Protein AF-A0A1Y5HWV9-F1 (afdb_monomer)

InterPro domains:
  IPR000788 Ribonucleotide reductase large subunit, C-terminal [PF02867] (1-210)
  IPR050862 Ribonucleoside diphosphate reductase class-2 [PTHR43371] (1-231)

Sequence (275 aa):
LAKEKGPAPMMEEEFELKSEHFRQRPELAVDGYKLGDKVKGKVLHAKYSRYMQQLAEEDPELVNSLIATGSRFTHHSSIAPTGTISLSVANNASNGIEPSFAHHYARNIIKPGRKTKEKVDVYSYELLAYRAKLGLEEGEQTGNALELPDYFITSDAVTPEQHVDIQAAAQKWIDSSISKTANVPSDYPFEQFKNIYQYAYDKSLKGCTTFRFNPEVFQGVLVQEKDLANTLYKFTLSDDQVVELKGNELVEYDGETHSAANLYDALKEGYYGKL

Radius of gyration: 26.12 Å; Cα contacts (8 Å, |Δi|>4): 376; chains: 1; bounding box: 58×53×67 Å

Structure (mmCIF, N/CA/C/O backbone):
data_AF-A0A1Y5HWV9-F1
#
_entry.id   AF-A0A1Y5HWV9-F1
#
loop_
_atom_site.group_PDB
_atom_site.id
_atom_site.type_symbol
_atom_site.label_atom_id
_atom_site.label_alt_id
_atom_site.label_comp_id
_atom_site.label_asym_id
_atom_site.label_entity_id
_atom_site.label_seq_id
_atom_site.pdbx_PDB_ins_code
_atom_site.Cartn_x
_atom_site.Cartn_y
_atom_site.Cartn_z
_atom_site.occupancy
_atom_site.B_iso_or_equiv
_atom_site.auth_seq_id
_atom_site.auth_comp_id
_atom_site.auth_asym_id
_atom_site.auth_atom_id
_atom_site.pdbx_PDB_model_num
ATOM 1 N N . LEU A 1 1 ? 5.885 -3.376 23.397 1.00 93.00 1 LEU A N 1
ATOM 2 C CA . LEU A 1 1 ? 5.837 -1.894 23.234 1.00 93.00 1 LEU A CA 1
ATOM 3 C C . LEU A 1 1 ? 4.862 -1.172 24.163 1.00 93.00 1 LEU A C 1
ATOM 5 O O . LEU A 1 1 ? 5.349 -0.555 25.095 1.00 93.00 1 LEU A O 1
ATOM 9 N N . ALA A 1 2 ? 3.535 -1.195 23.955 1.00 96.56 2 ALA A N 1
ATOM 10 C CA . ALA A 1 2 ? 2.614 -0.413 24.804 1.00 96.56 2 ALA A CA 1
ATOM 11 C C . ALA A 1 2 ? 2.668 -0.823 26.289 1.00 96.56 2 ALA A C 1
ATOM 13 O O . ALA A 1 2 ? 2.685 0.034 27.163 1.00 96.56 2 ALA A O 1
ATOM 14 N N . LYS A 1 3 ? 2.811 -2.125 26.572 1.00 96.00 3 LYS A N 1
ATOM 15 C CA . LYS A 1 3 ? 3.019 -2.652 27.935 1.00 96.00 3 LYS A CA 1
ATOM 16 C C . LYS A 1 3 ? 4.309 -2.143 28.600 1.00 96.00 3 LYS A C 1
ATOM 18 O O . LYS A 1 3 ? 4.344 -1.993 29.811 1.00 96.00 3 LYS A O 1
ATOM 23 N N . GLU A 1 4 ? 5.358 -1.876 27.822 1.00 96.94 4 GLU A N 1
ATOM 24 C CA . GLU A 1 4 ? 6.665 -1.433 28.336 1.00 96.94 4 GLU A CA 1
ATOM 25 C C . GLU A 1 4 ? 6.784 0.093 28.417 1.00 96.94 4 GLU A C 1
ATOM 27 O O . GLU A 1 4 ? 7.393 0.622 29.339 1.00 96.94 4 GLU A O 1
ATOM 32 N N . LYS A 1 5 ? 6.253 0.805 27.415 1.00 96.62 5 LYS A N 1
ATOM 33 C CA . LYS A 1 5 ? 6.478 2.245 27.195 1.00 96.62 5 LYS A CA 1
ATOM 34 C C . LYS A 1 5 ? 5.211 3.094 27.352 1.00 96.62 5 LYS A C 1
ATOM 36 O O . LYS A 1 5 ? 5.258 4.299 27.114 1.00 96.62 5 LYS A O 1
ATOM 41 N N . GLY A 1 6 ? 4.090 2.472 27.710 1.00 97.00 6 GLY A N 1
ATOM 42 C CA . GLY A 1 6 ? 2.756 3.071 27.685 1.00 97.00 6 GLY A CA 1
ATOM 43 C C . GLY A 1 6 ? 2.148 3.117 26.273 1.00 97.00 6 GLY A C 1
ATOM 44 O O . GLY A 1 6 ? 2.878 3.050 25.277 1.00 97.00 6 GLY A O 1
ATOM 45 N N . PRO A 1 7 ? 0.815 3.215 26.146 1.00 97.69 7 PRO A N 1
ATOM 46 C CA . PRO A 1 7 ? 0.155 3.403 24.857 1.00 9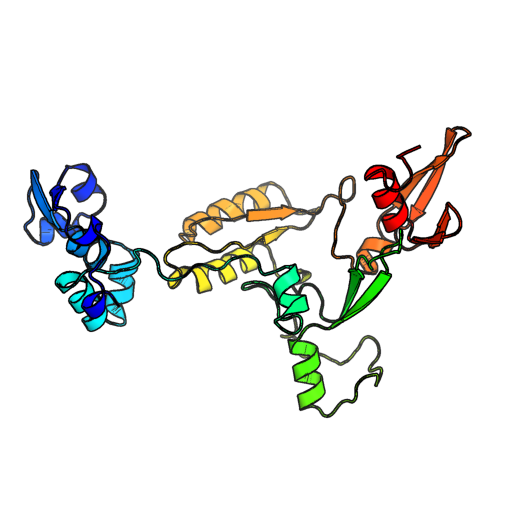7.69 7 PRO A CA 1
ATOM 47 C C . PRO A 1 7 ? 0.350 4.837 24.320 1.00 97.69 7 PRO A C 1
ATOM 49 O O . PRO A 1 7 ? 1.037 5.670 24.919 1.00 97.69 7 PRO A O 1
ATOM 52 N N . ALA A 1 8 ? -0.202 5.138 23.145 1.00 96.88 8 ALA A N 1
ATOM 53 C CA . ALA A 1 8 ? -0.353 6.519 22.693 1.00 96.88 8 ALA A CA 1
ATOM 54 C C . ALA A 1 8 ? -1.303 7.267 23.652 1.00 96.88 8 ALA A C 1
ATOM 56 O O . ALA A 1 8 ? -2.288 6.661 24.072 1.00 96.88 8 ALA A O 1
ATOM 57 N N . PRO A 1 9 ? -1.072 8.554 23.985 1.00 96.44 9 PRO A N 1
ATOM 58 C CA . PRO A 1 9 ? -1.913 9.288 24.942 1.00 96.44 9 PRO A CA 1
ATOM 59 C C . PRO A 1 9 ? -3.415 9.208 24.632 1.00 96.44 9 PRO A C 1
ATOM 61 O O . PRO A 1 9 ? -4.213 8.894 25.512 1.00 96.44 9 PRO A O 1
ATOM 64 N N . MET A 1 10 ? -3.768 9.330 23.349 1.00 96.12 10 MET A N 1
ATOM 65 C CA . MET A 1 10 ? -5.145 9.255 22.854 1.00 96.12 10 MET A CA 1
ATOM 66 C C . MET A 1 10 ? -5.858 7.931 23.180 1.00 96.12 10 MET A C 1
ATOM 68 O O . MET A 1 10 ? -7.082 7.874 23.196 1.00 96.12 10 MET A O 1
ATOM 72 N N . MET A 1 11 ? -5.122 6.852 23.461 1.00 97.69 11 MET A N 1
ATOM 73 C CA . MET A 1 11 ? -5.711 5.563 23.840 1.00 97.69 11 MET A CA 1
ATOM 74 C C . MET A 1 11 ? -6.327 5.577 25.241 1.00 97.69 11 MET A C 1
ATOM 76 O O . MET A 1 11 ? -7.230 4.785 25.513 1.00 97.69 11 MET A O 1
ATOM 80 N N . GLU A 1 12 ? -5.860 6.464 26.118 1.00 97.75 12 GLU A N 1
ATOM 81 C CA . GLU A 1 12 ? -6.383 6.622 27.479 1.00 97.75 12 GLU A CA 1
ATOM 82 C C . GLU A 1 12 ? -7.330 7.820 27.624 1.00 97.75 12 GLU A C 1
ATOM 84 O O . GLU A 1 12 ? -8.021 7.918 28.637 1.00 97.75 12 GLU A O 1
ATOM 89 N N . GLU A 1 13 ? -7.407 8.691 26.614 1.00 97.88 13 GLU A N 1
ATOM 90 C CA . GLU A 1 13 ? -8.397 9.767 26.551 1.00 97.88 13 GLU A CA 1
ATOM 91 C C . GLU A 1 13 ? -9.822 9.208 26.458 1.00 97.88 13 GLU A C 1
ATOM 93 O O . GLU A 1 13 ? -10.072 8.181 25.819 1.00 97.88 13 GLU A O 1
ATOM 98 N N . GLU A 1 14 ? -10.764 9.898 27.100 1.00 98.12 14 GLU A N 1
ATOM 99 C CA . GLU A 1 14 ? -12.187 9.577 27.046 1.00 98.12 14 GLU A CA 1
ATOM 100 C C . GLU A 1 14 ? -12.896 10.435 26.002 1.00 98.12 14 GLU A C 1
ATOM 102 O O . GLU A 1 14 ? -12.806 11.663 26.014 1.00 98.12 14 GLU A O 1
ATOM 107 N N . PHE A 1 15 ? -13.661 9.780 25.135 1.00 97.75 15 PHE A N 1
ATOM 108 C CA . PHE A 1 15 ? -14.440 10.416 24.084 1.00 97.75 15 PHE A CA 1
ATOM 109 C C . PHE A 1 15 ? -15.923 10.280 24.398 1.00 97.75 15 PHE A C 1
ATOM 111 O O . PHE A 1 15 ? -16.416 9.182 24.659 1.00 97.75 15 PHE A O 1
ATOM 118 N N . GLU A 1 16 ? -16.632 11.403 24.362 1.00 98.38 16 GLU A N 1
ATOM 119 C CA . GLU A 1 16 ? -18.082 11.428 24.520 1.00 98.38 16 GLU A CA 1
ATOM 120 C C . GLU A 1 16 ? -18.774 10.948 23.236 1.00 98.38 16 GLU A C 1
ATOM 122 O O . GLU A 1 16 ? -18.549 11.475 22.137 1.00 98.38 16 GLU A O 1
ATOM 127 N N . LEU A 1 17 ? -19.643 9.948 23.368 1.00 98.12 17 LEU A N 1
ATOM 128 C CA . LEU A 1 17 ? -20.363 9.361 22.250 1.00 98.12 17 LEU A CA 1
ATOM 129 C C . LEU A 1 17 ? -21.488 10.274 21.754 1.00 98.12 17 LEU A C 1
ATOM 131 O O . LEU A 1 17 ? -22.573 10.359 22.323 1.00 98.12 17 LEU A O 1
ATOM 135 N N . LYS A 1 18 ? -21.230 10.917 20.617 1.00 97.81 18 LYS A N 1
ATOM 136 C CA . LYS A 1 18 ? -22.200 11.653 19.794 1.00 97.81 18 LYS A CA 1
ATOM 137 C C . LYS A 1 18 ? -23.006 10.746 18.856 1.00 97.81 18 LYS A C 1
ATOM 139 O O . LYS A 1 18 ? -22.583 9.639 18.528 1.00 97.81 18 LYS A O 1
ATOM 144 N N . SER A 1 19 ? -24.119 11.270 18.340 1.00 97.44 19 SER A N 1
ATOM 145 C CA . SER A 1 19 ? -24.988 10.604 17.353 1.00 97.44 19 SER A CA 1
ATOM 146 C C . SER A 1 19 ? -24.247 10.129 16.096 1.00 97.44 19 SER A C 1
ATOM 148 O O . SER A 1 19 ? -24.567 9.071 15.555 1.00 97.44 19 SER A O 1
ATOM 150 N N . GLU A 1 20 ? -23.226 10.867 15.656 1.00 96.75 20 GLU A N 1
ATOM 151 C CA . GLU A 1 20 ? -22.383 10.483 14.522 1.00 96.75 20 GLU A CA 1
ATOM 152 C C . GLU A 1 20 ? -21.681 9.136 14.742 1.00 96.75 20 GLU A C 1
ATOM 154 O O . GLU A 1 20 ? -21.649 8.314 13.826 1.00 96.75 20 GLU A O 1
ATOM 159 N N . HIS A 1 21 ? -21.195 8.860 15.957 1.00 96.31 21 HIS A N 1
ATOM 160 C CA . HIS A 1 21 ? -20.529 7.591 16.252 1.00 96.31 21 HIS A CA 1
ATOM 161 C C . HIS A 1 21 ? -21.491 6.413 16.112 1.00 96.31 21 HIS A C 1
ATOM 163 O O . HIS A 1 21 ? -21.131 5.426 15.486 1.00 96.31 21 HIS A O 1
ATOM 169 N N . PHE A 1 22 ? -22.729 6.530 16.601 1.00 96.81 22 PHE A N 1
ATOM 170 C CA . PHE A 1 22 ? -23.744 5.479 16.453 1.00 96.81 22 PHE A CA 1
ATOM 171 C C . PHE A 1 22 ? -24.167 5.272 14.996 1.00 96.81 22 PHE A C 1
ATOM 173 O O . PHE A 1 22 ? -24.428 4.145 14.587 1.00 96.81 22 PHE A O 1
ATOM 180 N N . ARG A 1 23 ? -24.195 6.339 14.186 1.00 96.19 23 ARG A N 1
ATOM 181 C CA . ARG A 1 23 ? -24.449 6.220 12.743 1.00 96.19 23 ARG A CA 1
ATOM 182 C C . ARG A 1 23 ? -23.318 5.475 12.032 1.00 96.19 23 ARG A C 1
ATOM 184 O O . ARG A 1 23 ? -23.581 4.665 11.151 1.00 96.19 23 ARG A O 1
ATOM 191 N N . GLN A 1 24 ? -22.066 5.774 12.373 1.00 94.12 24 GLN A N 1
ATOM 192 C CA . GLN A 1 24 ? -20.906 5.144 11.741 1.00 94.12 24 GLN A CA 1
ATOM 193 C C . GLN A 1 24 ? -20.644 3.727 12.276 1.00 94.12 24 GLN A C 1
ATOM 195 O O . GLN A 1 24 ? -20.130 2.881 11.537 1.00 94.12 24 GLN A O 1
ATOM 200 N N . ARG A 1 25 ? -20.958 3.487 13.552 1.00 96.12 25 ARG A N 1
ATOM 201 C CA . ARG A 1 25 ? -20.712 2.261 14.322 1.00 96.12 25 ARG A CA 1
ATOM 202 C C . ARG A 1 25 ? -21.968 1.870 15.111 1.00 96.12 25 ARG A C 1
ATOM 204 O O . ARG A 1 25 ? -22.035 2.102 16.321 1.00 96.12 25 ARG A O 1
ATOM 211 N N . PRO A 1 26 ? -22.987 1.303 14.442 1.00 95.69 26 PRO A N 1
ATOM 212 C CA . PRO A 1 26 ? -24.224 0.882 15.101 1.00 95.69 26 PRO A CA 1
ATOM 213 C C . PRO A 1 26 ? -23.997 -0.200 16.169 1.00 95.69 26 PRO A C 1
ATOM 215 O O . PRO A 1 26 ? -24.814 -0.346 17.077 1.00 95.69 26 PRO A O 1
ATOM 218 N N . GLU A 1 27 ? -22.865 -0.909 16.115 1.00 96.31 27 GLU A N 1
ATOM 219 C CA . GLU A 1 27 ? -22.464 -1.924 17.092 1.00 96.31 27 GLU A CA 1
ATOM 220 C C . GLU A 1 27 ? -22.325 -1.343 18.512 1.00 96.31 27 GLU A C 1
ATOM 222 O O . GLU A 1 27 ? -22.548 -2.053 19.488 1.00 96.31 27 GLU A O 1
ATOM 227 N N . LEU A 1 28 ? -22.045 -0.038 18.644 1.00 97.38 28 LEU A N 1
ATOM 228 C CA . LEU A 1 28 ? -22.024 0.656 19.938 1.00 97.38 28 LEU A CA 1
ATOM 229 C C . LEU A 1 28 ? -23.363 0.522 20.683 1.00 97.38 28 LEU A C 1
ATOM 231 O O . LEU A 1 28 ? -23.378 0.245 21.879 1.00 97.38 28 LEU A O 1
ATOM 235 N N . ALA A 1 29 ? -24.491 0.698 19.985 1.00 96.81 29 ALA A N 1
ATOM 236 C CA . ALA A 1 29 ? -25.814 0.594 20.604 1.00 96.81 29 ALA A CA 1
ATOM 237 C C . ALA A 1 29 ? -26.148 -0.852 20.995 1.00 96.81 29 ALA A C 1
ATOM 239 O O . ALA A 1 29 ? -26.758 -1.081 22.038 1.00 96.81 29 ALA A O 1
ATOM 240 N N . VAL A 1 30 ? -25.722 -1.823 20.179 1.00 96.56 30 VAL A N 1
ATOM 241 C CA . VAL A 1 30 ? -25.885 -3.261 20.461 1.00 96.56 30 VAL A CA 1
ATOM 242 C C . VAL A 1 30 ? -25.130 -3.652 21.732 1.00 96.56 30 VAL A C 1
ATOM 244 O O . VAL A 1 30 ? -25.657 -4.391 22.558 1.00 96.56 30 VAL A O 1
ATOM 247 N N . ASP A 1 31 ? -23.941 -3.082 21.929 1.00 96.81 31 ASP A N 1
ATOM 248 C CA . ASP A 1 31 ? -23.128 -3.263 23.134 1.00 96.81 31 ASP A CA 1
ATOM 249 C C . ASP A 1 31 ? -23.638 -2.470 24.358 1.00 96.81 31 ASP A C 1
ATOM 251 O O . ASP A 1 31 ? -23.033 -2.527 25.429 1.00 96.81 31 ASP A O 1
ATOM 255 N N . GLY A 1 32 ? -24.758 -1.747 24.228 1.00 97.44 32 GLY A N 1
ATOM 256 C CA . GLY A 1 32 ? -25.445 -1.070 25.331 1.00 97.44 32 GLY A CA 1
ATOM 257 C C . GLY A 1 32 ? -25.012 0.374 25.597 1.00 97.44 32 GLY A C 1
ATOM 258 O O . GLY A 1 32 ? -25.493 0.968 26.566 1.00 97.44 32 GLY A O 1
ATOM 259 N N . TYR A 1 33 ? -24.152 0.956 24.755 1.00 98.00 33 TYR A N 1
ATOM 260 C CA . TYR A 1 33 ? -23.747 2.355 24.890 1.00 98.00 33 TYR A CA 1
ATOM 261 C C . TYR A 1 33 ? -24.880 3.326 24.544 1.00 98.00 33 TYR A C 1
ATOM 263 O O . TYR A 1 33 ? -25.711 3.078 23.666 1.00 98.00 33 TYR A O 1
ATOM 271 N N . LYS A 1 34 ? -24.878 4.478 25.215 1.00 97.81 34 LYS A N 1
ATOM 272 C CA . LYS A 1 34 ? -25.844 5.568 25.059 1.00 97.81 34 LYS A CA 1
ATOM 273 C C . LYS A 1 34 ? -25.162 6.861 24.628 1.00 97.81 34 LYS A C 1
ATOM 275 O O . LYS A 1 34 ? -23.958 7.056 24.780 1.00 97.81 34 LYS A O 1
ATOM 280 N N . LEU A 1 35 ? -25.959 7.764 24.065 1.00 97.56 35 LEU A N 1
ATOM 281 C CA . LEU A 1 35 ? -25.500 9.103 23.713 1.00 97.56 35 LEU A CA 1
ATOM 282 C C . LEU A 1 35 ? -25.050 9.842 24.981 1.00 97.56 35 LEU A C 1
ATOM 284 O O . LEU A 1 35 ? -25.782 9.869 25.969 1.00 97.56 35 LEU A O 1
ATOM 288 N N . GLY A 1 36 ? -23.854 10.425 24.937 1.00 97.62 36 GLY A N 1
ATOM 289 C CA . GLY A 1 36 ? -23.214 11.070 26.085 1.00 97.62 36 GLY A CA 1
ATOM 290 C C . GLY A 1 36 ? -22.329 10.148 26.933 1.00 97.62 36 GLY A C 1
ATOM 291 O O . GLY A 1 36 ? -21.596 10.649 27.786 1.00 97.62 36 GLY A O 1
ATOM 292 N N . ASP A 1 37 ? -22.336 8.829 26.699 1.00 98.31 37 ASP A N 1
ATOM 293 C CA . ASP A 1 37 ? -21.401 7.930 27.382 1.00 98.31 37 ASP A CA 1
ATOM 294 C C . ASP A 1 37 ? -19.957 8.280 27.013 1.00 98.31 37 ASP A C 1
ATOM 296 O O . ASP A 1 37 ? -19.655 8.663 25.880 1.00 98.31 37 ASP A O 1
ATOM 300 N N . LYS A 1 38 ? -19.049 8.119 27.975 1.00 98.38 38 LYS A N 1
ATOM 301 C CA . LYS A 1 38 ? -17.615 8.327 27.778 1.00 98.38 38 LYS A CA 1
ATOM 302 C C . LYS A 1 38 ? -16.913 6.996 27.580 1.00 98.38 38 LYS A C 1
ATOM 304 O O . LYS A 1 38 ? -17.024 6.098 28.412 1.00 98.38 38 LYS A O 1
ATOM 309 N N . VAL A 1 39 ? -16.173 6.878 26.482 1.00 98.06 39 VAL A N 1
ATOM 310 C CA . VAL A 1 39 ? -15.462 5.649 26.117 1.00 98.06 39 VAL A CA 1
ATOM 311 C C . VAL A 1 39 ? -14.000 5.959 25.846 1.00 98.06 39 VAL A C 1
ATOM 313 O O . VAL A 1 39 ? -13.675 6.929 25.164 1.00 98.06 39 VAL A O 1
ATOM 316 N N . LYS A 1 40 ? -13.102 5.122 26.372 1.00 98.38 40 LYS A N 1
ATOM 317 C CA . LYS A 1 40 ? -11.663 5.283 26.148 1.00 98.38 40 LYS A CA 1
ATOM 318 C C . LYS A 1 40 ? -11.283 5.063 24.686 1.00 98.38 40 LYS A C 1
ATOM 320 O O . LYS A 1 40 ? -11.781 4.132 24.047 1.00 98.38 40 LYS A O 1
ATOM 325 N N . GLY A 1 41 ? -10.318 5.840 24.198 1.00 97.88 41 GLY A N 1
ATOM 326 C CA . GLY A 1 41 ? -9.807 5.745 22.831 1.00 97.88 41 GLY A CA 1
ATOM 327 C C . GLY A 1 41 ? -9.344 4.340 22.441 1.00 97.88 41 GLY A C 1
ATOM 328 O O . GLY A 1 41 ? -9.628 3.904 21.331 1.00 97.88 41 GLY A O 1
ATOM 329 N N . LYS A 1 42 ? -8.735 3.574 23.357 1.00 98.00 42 LYS A N 1
ATOM 330 C CA . LYS A 1 42 ? -8.344 2.173 23.102 1.00 98.00 42 LYS A CA 1
ATOM 331 C C . LYS A 1 42 ? -9.512 1.24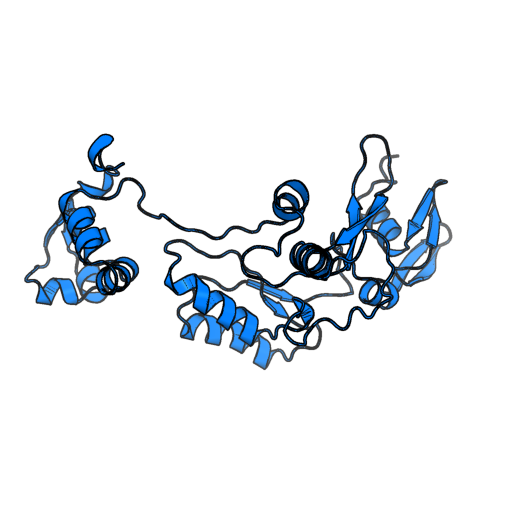5 22.793 1.00 98.00 42 LYS A C 1
ATOM 333 O O . LYS A 1 42 ? -9.372 0.357 21.961 1.00 98.00 42 LYS A O 1
ATOM 338 N N . VAL A 1 43 ? -10.666 1.462 23.424 1.00 98.06 43 VAL A N 1
ATOM 339 C CA . VAL A 1 43 ? -11.874 0.672 23.158 1.00 98.06 43 VAL A CA 1
ATOM 340 C C . VAL A 1 43 ? -12.446 1.072 21.799 1.00 98.06 43 VAL A C 1
ATOM 342 O O . VAL A 1 43 ? -12.734 0.204 20.980 1.00 98.06 43 VAL A O 1
ATOM 345 N N . LEU A 1 44 ? -12.536 2.378 21.518 1.00 97.19 44 LEU A N 1
ATOM 346 C CA . LEU A 1 44 ? -12.992 2.889 20.219 1.00 97.19 44 LEU A CA 1
ATOM 347 C C . LEU A 1 44 ? -12.109 2.414 19.059 1.00 97.19 44 LEU A C 1
ATOM 349 O O . LEU A 1 44 ? -12.619 1.951 18.041 1.00 97.19 44 LEU A O 1
ATOM 353 N N . HIS A 1 45 ? -10.790 2.477 19.228 1.00 96.44 45 HIS A N 1
ATOM 354 C CA . HIS A 1 45 ? -9.818 2.048 18.227 1.00 96.44 45 HIS A CA 1
ATOM 355 C C . HIS A 1 45 ? -9.851 0.533 18.016 1.00 96.44 45 HIS A C 1
ATOM 357 O O . HIS A 1 45 ? -10.076 0.086 16.892 1.00 96.44 45 HIS A O 1
ATOM 363 N N . ALA A 1 46 ? -9.680 -0.258 19.076 1.00 97.19 46 ALA A N 1
ATOM 364 C CA . ALA A 1 46 ? -9.501 -1.700 18.943 1.00 97.19 46 ALA A CA 1
ATOM 365 C C . ALA A 1 46 ? -10.817 -2.463 18.725 1.00 97.19 46 ALA A C 1
ATOM 367 O O . ALA A 1 46 ? -10.823 -3.438 17.986 1.00 97.19 46 ALA A O 1
ATOM 368 N N . LYS A 1 47 ? -11.940 -2.031 19.315 1.00 97.06 47 LYS A N 1
ATOM 369 C CA . LYS A 1 47 ? -13.221 -2.752 19.193 1.00 97.06 47 LYS A CA 1
ATOM 370 C C . LYS A 1 47 ? -14.092 -2.252 18.037 1.00 97.06 47 LYS A C 1
ATOM 372 O O . LYS A 1 47 ? -14.806 -3.037 17.417 1.00 97.06 47 LYS A O 1
ATOM 377 N N . TYR A 1 48 ? -14.050 -0.949 17.747 1.00 96.81 48 TYR A N 1
ATOM 378 C CA . TYR A 1 48 ? -15.008 -0.315 16.832 1.00 96.81 48 TYR A CA 1
ATOM 379 C C . TYR A 1 48 ? -14.401 0.202 15.528 1.00 96.81 48 TYR A C 1
ATOM 381 O O . TYR A 1 48 ? -15.141 0.683 14.674 1.00 96.81 48 TYR A O 1
ATOM 389 N N . SER A 1 49 ? -13.090 0.118 15.295 1.00 94.44 49 SER A N 1
ATOM 390 C CA . SER A 1 49 ? -12.570 0.395 13.950 1.00 94.44 49 SER A CA 1
ATOM 391 C C . SER A 1 49 ? -12.805 -0.802 13.021 1.00 94.44 49 SER A C 1
ATOM 393 O O . SER A 1 49 ? -12.646 -1.952 13.420 1.00 94.44 49 SER A O 1
ATOM 395 N N . ARG A 1 50 ? -13.177 -0.537 11.760 1.00 93.06 50 ARG A N 1
ATOM 396 C CA . ARG A 1 50 ? -13.480 -1.595 10.775 1.00 93.06 50 ARG A CA 1
ATOM 397 C C . ARG A 1 50 ? -12.289 -2.521 10.539 1.00 93.06 50 ARG A C 1
ATOM 399 O O . ARG A 1 50 ? -12.458 -3.729 10.464 1.00 93.06 50 ARG A O 1
ATOM 406 N N . TYR A 1 51 ? -11.088 -1.949 10.487 1.00 94.38 51 TYR A N 1
ATOM 407 C CA . TYR A 1 51 ? -9.863 -2.723 10.334 1.00 94.38 51 TYR A CA 1
ATOM 408 C C . TYR A 1 51 ? -9.622 -3.665 11.521 1.00 94.38 51 TYR A C 1
ATOM 410 O O . TYR A 1 51 ? -9.342 -4.841 11.322 1.00 94.38 51 TYR A O 1
ATOM 418 N N . MET A 1 52 ? -9.780 -3.178 12.757 1.00 95.81 52 MET A N 1
ATOM 419 C CA . MET A 1 52 ? -9.552 -4.012 13.938 1.00 95.81 52 MET A CA 1
ATOM 420 C C . MET A 1 52 ? -10.641 -5.071 14.132 1.00 95.81 52 MET A C 1
ATOM 422 O O . MET A 1 52 ? -10.343 -6.136 14.656 1.00 95.81 52 MET A O 1
ATOM 426 N N . GLN A 1 53 ? -11.870 -4.824 13.663 1.00 95.56 53 GLN A N 1
ATOM 427 C CA . GLN A 1 53 ? -12.918 -5.850 13.597 1.00 95.56 53 GLN A CA 1
ATOM 428 C C . GLN A 1 53 ? -12.515 -6.999 12.667 1.00 95.56 53 GLN A C 1
ATOM 430 O O . GLN A 1 53 ? -12.610 -8.150 13.072 1.00 95.56 53 GLN A O 1
ATOM 435 N N . GLN A 1 54 ? -11.986 -6.695 11.476 1.00 95.19 54 GLN A N 1
ATOM 436 C CA . GLN A 1 54 ? -11.447 -7.718 10.575 1.00 95.19 54 GLN A CA 1
ATOM 437 C C . GLN A 1 54 ? -10.243 -8.442 11.197 1.00 95.19 54 GLN A C 1
ATOM 439 O O . GLN A 1 54 ? -10.134 -9.657 11.103 1.00 95.19 54 GLN A O 1
ATOM 444 N N . LEU A 1 55 ? -9.337 -7.715 11.862 1.00 95.56 55 LEU A N 1
ATOM 445 C CA . LEU A 1 55 ? -8.203 -8.337 12.550 1.00 95.56 55 LEU A CA 1
ATOM 446 C C . LEU A 1 55 ? -8.658 -9.270 13.682 1.00 95.56 55 LEU A C 1
ATOM 448 O O . LEU A 1 55 ? -8.028 -10.297 13.902 1.00 95.56 55 LEU A O 1
ATOM 452 N N . ALA A 1 56 ? -9.755 -8.947 14.370 1.00 96.88 56 ALA A N 1
ATOM 453 C CA . ALA A 1 56 ? -10.315 -9.784 15.428 1.00 96.88 56 ALA A CA 1
ATOM 454 C C . ALA A 1 56 ? -10.876 -11.120 14.914 1.00 96.88 56 ALA A C 1
ATOM 456 O O . ALA A 1 56 ? -10.994 -12.052 15.706 1.00 96.88 56 ALA A O 1
ATOM 457 N N . GLU A 1 57 ? -11.220 -11.223 13.625 1.00 97.38 57 GLU A N 1
ATOM 458 C CA . GLU A 1 57 ? -11.623 -12.494 13.006 1.00 97.38 57 GLU A CA 1
ATOM 459 C C . GLU A 1 57 ? -10.442 -13.473 12.907 1.00 97.38 57 GLU A C 1
ATOM 461 O O . GLU A 1 57 ? -10.646 -14.679 13.023 1.00 97.38 57 GLU A O 1
ATOM 466 N N . GLU A 1 58 ? -9.215 -12.962 12.753 1.00 97.19 58 GLU A N 1
ATOM 467 C CA . GLU A 1 58 ? -7.994 -13.776 12.664 1.00 97.19 58 GLU A CA 1
ATOM 468 C C . GLU A 1 58 ? -7.297 -13.948 14.023 1.00 97.19 58 GLU A C 1
ATOM 470 O O . GLU A 1 58 ? -6.841 -15.038 14.361 1.00 97.19 58 GLU A O 1
ATOM 475 N N . ASP A 1 59 ? -7.202 -12.872 14.812 1.00 97.25 59 ASP A N 1
ATOM 476 C CA . ASP A 1 59 ? -6.520 -12.855 16.110 1.00 97.25 59 ASP A CA 1
ATOM 477 C C . ASP A 1 59 ? -7.321 -12.049 17.156 1.00 97.25 59 ASP A C 1
ATOM 479 O O . ASP A 1 59 ? -7.025 -10.882 17.456 1.00 97.25 59 ASP A O 1
ATOM 483 N N . PRO A 1 60 ? -8.368 -12.657 17.743 1.00 97.88 60 PRO A N 1
ATOM 484 C CA . PRO A 1 60 ? -9.186 -11.999 18.755 1.00 97.88 60 PRO A CA 1
ATOM 485 C C . PRO A 1 60 ? -8.412 -11.718 20.053 1.00 97.88 60 PRO A C 1
ATOM 487 O O . PRO A 1 60 ? -8.727 -10.760 20.765 1.00 97.88 60 PRO A O 1
ATOM 490 N N . GLU A 1 61 ? -7.396 -12.521 20.389 1.00 98.19 61 GLU A N 1
ATOM 491 C CA . GLU A 1 61 ? -6.597 -12.339 21.609 1.00 98.19 61 GLU A CA 1
ATOM 492 C C . GLU A 1 61 ? -5.738 -11.073 21.538 1.00 98.19 61 GLU A C 1
ATOM 494 O O . GLU A 1 61 ? -5.645 -10.315 22.518 1.00 98.19 61 GLU A O 1
ATOM 499 N N . LEU A 1 62 ? -5.160 -10.797 20.367 1.00 96.44 62 LEU A N 1
ATOM 500 C CA . LEU A 1 62 ? -4.445 -9.557 20.098 1.00 96.44 62 LEU A CA 1
ATOM 501 C C . LEU A 1 62 ? -5.366 -8.347 20.251 1.00 96.44 62 LEU A C 1
ATOM 503 O O . LEU A 1 62 ? -5.018 -7.394 20.956 1.00 96.44 62 LEU A O 1
ATOM 507 N N . VAL A 1 63 ? -6.554 -8.382 19.645 1.00 97.50 63 VAL A N 1
ATOM 508 C CA . VAL A 1 63 ? -7.506 -7.265 19.727 1.00 97.50 63 VAL A CA 1
ATOM 509 C C . VAL A 1 63 ? -7.976 -7.041 21.165 1.00 97.50 63 VAL A C 1
ATOM 511 O O . VAL A 1 63 ? -7.955 -5.906 21.643 1.00 97.50 63 VAL A O 1
ATOM 514 N N . ASN A 1 64 ? -8.280 -8.102 21.917 1.00 98.12 64 ASN A N 1
ATOM 515 C CA . ASN A 1 64 ? -8.614 -8.000 23.342 1.00 98.12 64 ASN A CA 1
ATOM 516 C C . ASN A 1 64 ? -7.466 -7.399 24.171 1.00 98.12 64 ASN A C 1
ATOM 518 O O . ASN A 1 64 ? -7.689 -6.545 25.036 1.00 98.12 64 ASN A O 1
ATOM 522 N N . SER A 1 65 ? -6.220 -7.772 23.869 1.00 97.94 65 SER A N 1
ATOM 523 C CA . SER A 1 65 ? -5.039 -7.182 24.507 1.00 97.94 65 SER A CA 1
ATOM 524 C C . SER A 1 65 ? -4.904 -5.684 24.212 1.00 97.94 65 SER A C 1
ATOM 526 O O . SER A 1 65 ? -4.505 -4.916 25.098 1.00 97.94 65 SER A O 1
ATOM 528 N N . LEU A 1 66 ? -5.255 -5.254 22.996 1.00 97.56 66 LEU A N 1
ATOM 529 C CA . LEU A 1 66 ? -5.268 -3.848 22.586 1.00 97.56 66 LEU A CA 1
ATOM 530 C C . LEU A 1 66 ? -6.414 -3.063 23.236 1.00 97.56 66 LEU A C 1
ATOM 532 O O . LEU A 1 66 ? -6.192 -1.926 23.642 1.00 97.56 66 LEU A O 1
ATOM 536 N N . ILE A 1 67 ? -7.589 -3.666 23.437 1.00 98.00 67 ILE A N 1
ATOM 537 C CA . ILE A 1 67 ? -8.690 -3.060 24.207 1.00 98.00 67 ILE A CA 1
ATOM 538 C C . ILE A 1 67 ? -8.252 -2.809 25.659 1.00 98.00 67 ILE A C 1
ATOM 540 O O . ILE A 1 67 ? -8.498 -1.735 26.211 1.00 98.00 67 ILE A O 1
ATOM 544 N N . ALA A 1 68 ? -7.570 -3.776 26.280 1.00 97.88 68 ALA A N 1
ATOM 545 C CA . ALA A 1 68 ? -7.122 -3.656 27.665 1.00 97.88 68 ALA A CA 1
ATOM 546 C C . ALA A 1 68 ? -5.975 -2.641 27.829 1.00 97.88 68 ALA A C 1
ATOM 548 O O . ALA A 1 68 ? -6.008 -1.789 28.723 1.00 97.88 68 ALA A O 1
ATOM 549 N N . THR A 1 69 ? -4.966 -2.709 26.957 1.00 97.69 69 THR A N 1
ATOM 550 C CA . THR A 1 69 ? -3.690 -1.987 27.130 1.00 97.69 69 THR A CA 1
ATOM 551 C C . THR A 1 69 ? -3.602 -0.694 26.315 1.00 97.69 69 THR A C 1
ATOM 553 O O . THR A 1 69 ? -2.915 0.239 26.716 1.00 97.69 69 THR A O 1
ATOM 556 N N . GLY A 1 70 ? -4.275 -0.627 25.167 1.00 97.44 70 GLY A N 1
ATOM 557 C CA . GLY A 1 70 ? -4.047 0.384 24.137 1.00 97.44 70 GLY A CA 1
ATOM 558 C C . GLY A 1 70 ? -2.829 0.083 23.255 1.00 97.44 70 GLY A C 1
ATOM 559 O O . GLY A 1 70 ? -1.921 -0.667 23.625 1.00 97.44 70 GLY A O 1
ATOM 560 N N . SER A 1 71 ? -2.800 0.684 22.066 1.00 96.19 71 SER A N 1
ATOM 561 C CA . SER A 1 71 ? -1.673 0.607 21.131 1.00 96.19 71 SER A CA 1
ATOM 562 C C . SER A 1 71 ? -0.700 1.774 21.335 1.00 96.19 71 SER A C 1
ATOM 564 O O . SER A 1 71 ? -1.088 2.874 21.726 1.00 96.19 71 SER A O 1
ATOM 566 N N . ARG A 1 72 ? 0.598 1.554 21.077 1.00 96.19 72 ARG A N 1
ATOM 567 C CA . ARG A 1 72 ? 1.595 2.646 21.052 1.00 96.19 72 ARG A CA 1
ATOM 568 C C . ARG A 1 72 ? 1.587 3.386 19.716 1.00 96.19 72 ARG A C 1
ATOM 570 O O . ARG A 1 72 ? 1.767 4.598 19.691 1.00 96.19 72 ARG A O 1
ATOM 577 N N . PHE A 1 73 ? 1.396 2.644 18.633 1.00 94.62 73 PHE A N 1
ATOM 578 C CA . PHE A 1 73 ? 1.230 3.168 17.287 1.00 94.62 73 PHE A CA 1
ATOM 579 C C . PHE A 1 73 ? -0.208 2.913 16.859 1.00 94.62 73 PHE A C 1
ATOM 581 O O . PHE A 1 73 ? -0.692 1.789 16.970 1.00 94.62 73 PHE A O 1
ATOM 588 N N . THR A 1 74 ? -0.892 3.965 16.415 1.00 89.69 74 THR A N 1
ATOM 589 C CA . THR A 1 74 ? -2.295 3.877 15.986 1.00 89.69 74 THR A CA 1
ATOM 590 C C . THR A 1 74 ? -2.441 3.220 14.617 1.00 89.69 74 THR A C 1
ATOM 592 O O . THR A 1 74 ? -3.520 2.712 14.321 1.00 89.69 74 THR A O 1
ATOM 595 N N . HIS A 1 75 ? -1.356 3.230 13.832 1.00 91.94 75 HIS A N 1
ATOM 596 C CA . HIS A 1 75 ? -1.216 2.553 12.552 1.00 91.94 75 HIS A CA 1
ATOM 597 C C . HIS A 1 75 ? 0.102 1.773 12.520 1.00 91.94 75 HIS A C 1
ATOM 599 O O . HIS A 1 75 ? 1.101 2.253 13.066 1.00 91.94 75 HIS A O 1
ATOM 605 N N . HIS A 1 76 ? 0.123 0.604 11.887 1.00 90.62 76 HIS A N 1
ATOM 606 C CA . HIS A 1 76 ? 1.282 -0.287 11.876 1.00 90.62 76 HIS A CA 1
ATOM 607 C C . HIS A 1 76 ? 1.857 -0.550 10.481 1.00 90.62 76 HIS A C 1
ATOM 609 O O . HIS A 1 76 ? 3.052 -0.822 10.376 1.00 90.62 76 HIS A O 1
ATOM 615 N N . SER A 1 77 ? 1.060 -0.450 9.415 1.00 93.75 77 SER A N 1
ATOM 616 C CA . SER A 1 77 ? 1.489 -0.828 8.070 1.00 93.75 77 SER A CA 1
ATOM 617 C C . SER A 1 77 ? 1.086 0.203 7.024 1.00 93.75 77 SER A C 1
ATOM 619 O O . SER A 1 77 ? -0.055 0.645 6.923 1.00 93.75 77 SER A O 1
ATOM 621 N N . SER A 1 78 ? 2.060 0.562 6.195 1.00 94.75 78 SER A N 1
ATOM 622 C CA . SER A 1 78 ? 1.902 1.410 5.019 1.00 94.75 78 SER A CA 1
ATOM 623 C C . SER A 1 78 ? 2.861 0.914 3.946 1.00 94.75 78 SER A C 1
ATOM 625 O O . SER A 1 78 ? 3.966 0.476 4.274 1.00 94.75 78 SER A O 1
ATOM 627 N N . ILE A 1 79 ? 2.460 0.986 2.679 1.00 94.31 79 ILE A N 1
ATOM 628 C CA . ILE A 1 79 ? 3.320 0.623 1.549 1.00 94.31 79 ILE A CA 1
ATOM 629 C C . ILE A 1 79 ? 3.656 1.901 0.785 1.00 94.31 79 ILE A C 1
ATOM 631 O O . ILE A 1 79 ? 2.809 2.476 0.105 1.00 94.31 79 ILE A O 1
ATOM 635 N N . ALA A 1 80 ? 4.897 2.355 0.926 1.00 90.94 80 ALA A N 1
ATOM 636 C CA . ALA A 1 80 ? 5.438 3.530 0.248 1.00 90.94 80 ALA A CA 1
ATOM 637 C C . ALA A 1 80 ? 6.077 3.147 -1.107 1.00 90.94 80 ALA A C 1
ATOM 639 O O . ALA A 1 80 ? 6.429 1.981 -1.301 1.00 90.94 80 ALA A O 1
ATOM 640 N N . PRO A 1 81 ? 6.276 4.101 -2.039 1.00 83.38 81 PRO A N 1
ATOM 641 C CA . PRO A 1 81 ? 6.968 3.807 -3.287 1.00 83.38 81 PRO A CA 1
ATOM 642 C C . PRO A 1 81 ? 8.467 3.602 -3.028 1.00 83.38 81 PRO A C 1
ATOM 644 O O . PRO A 1 81 ? 9.093 4.351 -2.278 1.00 83.38 81 PRO A O 1
ATOM 647 N N . THR A 1 82 ? 9.064 2.608 -3.684 1.00 83.88 82 THR A N 1
ATOM 648 C CA . THR A 1 82 ? 10.446 2.166 -3.423 1.00 83.88 82 THR A CA 1
ATOM 649 C C . THR A 1 82 ? 11.453 2.581 -4.503 1.00 83.88 82 THR A C 1
ATOM 651 O O . THR A 1 82 ? 12.539 2.023 -4.549 1.00 83.88 82 THR A O 1
ATOM 654 N N . GLY A 1 83 ? 11.148 3.578 -5.343 1.00 77.00 83 GLY A N 1
ATOM 655 C CA . GLY A 1 83 ? 11.886 3.930 -6.575 1.00 77.00 83 GLY A CA 1
ATOM 656 C C . GLY A 1 83 ? 13.409 3.689 -6.583 1.00 77.00 83 GLY A C 1
ATOM 657 O O . GLY A 1 83 ? 13.889 2.681 -7.097 1.00 77.00 83 GLY A O 1
ATOM 658 N N . THR A 1 84 ? 14.215 4.627 -6.072 1.00 79.19 84 THR A N 1
ATOM 659 C CA . THR A 1 84 ? 15.688 4.470 -6.077 1.00 79.19 84 THR A CA 1
ATOM 660 C C . THR A 1 84 ? 16.181 3.506 -5.003 1.00 79.19 84 THR A C 1
ATOM 662 O O . THR A 1 84 ? 17.170 2.818 -5.235 1.00 79.19 84 THR A O 1
ATOM 665 N N . ILE A 1 85 ? 15.482 3.407 -3.868 1.00 86.00 85 ILE A N 1
ATOM 666 C CA . ILE A 1 85 ? 15.886 2.500 -2.788 1.00 86.00 85 ILE A CA 1
ATOM 667 C C . ILE A 1 85 ? 15.839 1.036 -3.235 1.00 86.00 85 ILE A C 1
ATOM 669 O O . ILE A 1 85 ? 16.723 0.269 -2.871 1.00 86.00 85 ILE A O 1
ATOM 673 N N . SER A 1 86 ? 14.886 0.657 -4.090 1.00 87.44 86 SER A N 1
ATOM 674 C CA . SER A 1 86 ? 14.804 -0.710 -4.592 1.00 87.44 86 SER A CA 1
ATOM 675 C C . SER A 1 86 ? 16.066 -1.079 -5.367 1.00 87.44 86 SER A C 1
ATOM 677 O O . SER A 1 86 ? 16.710 -2.090 -5.093 1.00 87.44 86 SER A O 1
ATOM 679 N N . LEU A 1 87 ? 16.494 -0.183 -6.259 1.00 84.25 87 LEU A N 1
ATOM 680 C CA . LEU A 1 87 ? 17.739 -0.341 -7.000 1.00 84.25 87 LEU A CA 1
ATOM 681 C C . LEU A 1 87 ? 18.954 -0.398 -6.062 1.00 84.25 87 LEU A C 1
ATOM 683 O O . LEU A 1 87 ? 19.791 -1.279 -6.209 1.00 84.25 87 LEU A O 1
ATOM 687 N N . SER A 1 88 ? 19.073 0.550 -5.127 1.00 84.38 88 SER A N 1
ATOM 688 C CA . SER A 1 88 ? 20.315 0.738 -4.370 1.00 84.38 88 SER A CA 1
ATOM 689 C C . SER A 1 88 ? 20.497 -0.221 -3.196 1.00 84.38 88 SER A C 1
ATOM 691 O O . SER A 1 88 ? 21.633 -0.517 -2.843 1.00 84.38 88 SER A O 1
ATOM 693 N N . VAL A 1 89 ? 19.411 -0.645 -2.541 1.00 86.94 89 VAL A N 1
ATOM 694 C CA . VAL A 1 89 ? 19.478 -1.454 -1.307 1.00 86.94 89 VAL A CA 1
ATOM 695 C C . VAL A 1 89 ? 18.721 -2.776 -1.382 1.00 86.94 89 VAL A C 1
ATOM 697 O O . VAL A 1 89 ? 18.940 -3.629 -0.529 1.00 86.94 89 VAL A O 1
ATOM 700 N N . ALA A 1 90 ? 17.853 -2.970 -2.379 1.00 87.75 90 ALA A N 1
ATOM 701 C CA . ALA A 1 90 ? 17.031 -4.175 -2.507 1.00 87.75 90 ALA A CA 1
ATOM 702 C C . ALA A 1 90 ? 17.329 -4.972 -3.787 1.00 87.75 90 ALA A C 1
ATOM 704 O O . ALA A 1 90 ? 16.451 -5.669 -4.287 1.00 87.75 90 ALA A O 1
ATOM 705 N N . ASN A 1 91 ? 18.550 -4.866 -4.330 1.00 88.25 91 ASN A N 1
ATOM 706 C CA . ASN A 1 91 ? 18.993 -5.576 -5.539 1.00 88.25 91 ASN A CA 1
ATOM 707 C C . ASN A 1 91 ? 18.025 -5.443 -6.723 1.00 88.25 91 ASN A C 1
ATOM 709 O O . ASN A 1 91 ? 17.832 -6.385 -7.487 1.00 88.25 91 ASN A O 1
ATOM 713 N N . ASN A 1 92 ? 17.414 -4.265 -6.857 1.00 89.75 92 ASN A N 1
ATOM 714 C CA . ASN A 1 92 ? 16.415 -3.977 -7.874 1.00 89.75 92 ASN A CA 1
ATOM 715 C C . ASN A 1 92 ? 15.203 -4.926 -7.835 1.00 89.75 92 ASN A C 1
ATOM 717 O O . ASN A 1 92 ? 14.735 -5.406 -8.869 1.00 89.75 92 ASN A O 1
ATOM 721 N N . ALA A 1 93 ? 14.698 -5.205 -6.632 1.00 91.56 93 ALA A N 1
ATOM 722 C CA . ALA A 1 93 ? 13.405 -5.849 -6.441 1.00 91.56 93 ALA A CA 1
ATOM 723 C C . ALA A 1 93 ? 12.269 -5.045 -7.098 1.00 91.56 93 ALA A C 1
ATOM 725 O O . ALA A 1 93 ? 12.366 -3.829 -7.322 1.00 91.56 93 ALA A O 1
ATOM 726 N N . SER A 1 94 ? 11.161 -5.714 -7.399 1.00 90.00 94 SER A N 1
ATOM 727 C CA . SER A 1 94 ? 9.992 -5.023 -7.929 1.00 90.00 94 SER A CA 1
ATOM 728 C C . SER A 1 94 ? 9.475 -3.972 -6.932 1.00 90.00 94 SER A C 1
ATOM 730 O O . SER A 1 94 ? 9.702 -4.048 -5.721 1.00 90.00 94 SER A O 1
ATOM 732 N N . ASN A 1 95 ? 8.851 -2.910 -7.446 1.00 86.56 95 ASN A N 1
ATOM 733 C CA . ASN A 1 95 ? 8.552 -1.737 -6.631 1.00 86.56 95 ASN A CA 1
ATOM 734 C C . ASN A 1 95 ? 7.196 -1.854 -5.928 1.00 86.56 95 ASN A C 1
ATOM 736 O O . ASN A 1 95 ? 6.163 -2.036 -6.571 1.00 86.56 95 ASN A O 1
ATOM 740 N N . GLY A 1 96 ? 7.185 -1.661 -4.607 1.00 90.00 96 GLY A N 1
ATOM 741 C CA . GLY A 1 96 ? 5.969 -1.719 -3.796 1.00 90.00 96 GLY A CA 1
ATOM 742 C C . GLY A 1 96 ? 5.295 -3.093 -3.860 1.00 90.00 96 GLY A C 1
ATOM 743 O O . GLY A 1 96 ? 5.781 -4.049 -3.269 1.00 90.00 96 GLY A O 1
ATOM 744 N N . ILE A 1 97 ? 4.159 -3.165 -4.556 1.00 92.38 97 ILE A N 1
ATOM 745 C CA . ILE A 1 97 ? 3.385 -4.400 -4.790 1.00 92.38 97 ILE A CA 1
ATOM 746 C C . ILE A 1 97 ? 3.151 -4.656 -6.285 1.00 92.38 97 ILE A C 1
ATOM 748 O O . ILE A 1 97 ? 2.206 -5.345 -6.658 1.00 92.38 97 ILE A O 1
ATOM 752 N N . GLU A 1 98 ? 3.939 -4.022 -7.153 1.00 88.62 98 GLU A N 1
ATOM 753 C CA . GLU A 1 98 ? 3.863 -4.211 -8.603 1.00 88.62 98 GLU A CA 1
ATOM 754 C C . GLU A 1 98 ? 4.849 -5.285 -9.072 1.00 88.62 98 GLU A C 1
ATOM 756 O O . GLU A 1 98 ? 5.898 -5.469 -8.442 1.00 88.62 98 GLU A O 1
ATOM 761 N N . PRO A 1 99 ? 4.577 -5.941 -10.214 1.00 89.44 99 PRO A N 1
ATOM 762 C CA . PRO A 1 99 ? 5.619 -6.582 -11.004 1.00 89.44 99 PRO A CA 1
ATOM 763 C C . PRO A 1 99 ? 6.706 -5.579 -11.411 1.00 89.44 99 PRO A C 1
ATOM 765 O O . PRO A 1 99 ? 6.513 -4.358 -11.378 1.00 89.44 99 PRO A O 1
ATOM 768 N N . SER A 1 100 ? 7.867 -6.086 -11.817 1.00 87.88 100 SER A N 1
ATOM 769 C CA . SER A 1 100 ? 8.937 -5.228 -12.321 1.00 87.88 100 SER A CA 1
ATOM 770 C C . SER A 1 100 ? 8.509 -4.472 -13.577 1.00 87.88 100 SER A C 1
ATOM 772 O O . SER A 1 100 ? 7.752 -4.973 -14.408 1.00 87.88 100 SER A O 1
ATOM 774 N N . PHE A 1 101 ? 9.032 -3.254 -13.728 1.00 81.25 101 PHE A N 1
ATOM 775 C CA . PHE A 1 101 ? 8.795 -2.425 -14.911 1.00 81.25 101 PHE A CA 1
ATOM 776 C C . PHE A 1 101 ? 9.249 -3.119 -16.200 1.00 81.25 101 PHE A C 1
ATOM 778 O O . PHE A 1 101 ? 8.540 -3.127 -17.200 1.00 81.25 101 PHE A O 1
ATOM 785 N N . ALA A 1 102 ? 10.443 -3.700 -16.145 1.00 84.00 102 ALA A N 1
ATOM 786 C CA . ALA A 1 102 ? 11.029 -4.560 -17.155 1.00 84.00 102 ALA A CA 1
ATOM 787 C C . ALA A 1 102 ? 12.050 -5.469 -16.457 1.00 84.00 102 ALA A C 1
ATOM 789 O O . ALA A 1 102 ? 12.639 -5.073 -15.447 1.00 84.00 102 ALA A O 1
ATOM 790 N N . HIS A 1 103 ? 12.282 -6.668 -16.988 1.00 87.06 103 HIS A N 1
ATOM 791 C CA . HIS A 1 103 ? 13.277 -7.579 -16.414 1.00 87.06 103 HIS A CA 1
ATOM 792 C C . HIS A 1 103 ? 14.716 -7.211 -16.786 1.00 87.06 103 HIS A C 1
ATOM 794 O O . HIS A 1 103 ? 15.639 -7.486 -16.022 1.00 87.06 103 HIS A O 1
ATOM 800 N N . HIS A 1 104 ? 14.898 -6.551 -17.928 1.00 85.94 104 HIS A N 1
ATOM 801 C CA . HIS A 1 104 ? 16.142 -5.922 -18.358 1.00 85.94 104 HIS A CA 1
ATOM 802 C C . HIS A 1 104 ? 15.796 -4.571 -18.979 1.00 85.94 104 HIS A C 1
ATOM 804 O O . HIS A 1 104 ? 14.956 -4.480 -19.872 1.00 85.94 104 HIS A O 1
ATOM 810 N N . TYR A 1 105 ? 16.389 -3.510 -18.451 1.00 79.44 105 TYR A N 1
ATOM 811 C CA . TYR A 1 105 ? 16.229 -2.154 -18.956 1.00 79.44 105 TYR A CA 1
ATOM 812 C C . TYR A 1 105 ? 17.467 -1.341 -18.628 1.00 79.44 105 TYR A C 1
ATOM 814 O O . TYR A 1 105 ? 18.277 -1.712 -17.780 1.00 79.44 105 TYR A O 1
ATOM 822 N N . ALA A 1 106 ? 17.592 -0.194 -19.276 1.00 76.19 106 ALA A N 1
ATOM 823 C CA . ALA A 1 106 ? 18.667 0.722 -18.984 1.00 76.19 106 ALA A CA 1
ATOM 824 C C . ALA A 1 106 ? 18.200 1.851 -18.073 1.00 76.19 106 ALA A C 1
ATOM 826 O O . ALA A 1 106 ? 17.100 2.389 -18.226 1.00 76.19 106 ALA A O 1
ATOM 827 N N . ARG A 1 107 ? 19.064 2.248 -17.142 1.00 73.44 107 ARG A N 1
ATOM 828 C CA . ARG A 1 107 ? 18.829 3.398 -16.277 1.00 73.44 107 ARG A CA 1
ATOM 829 C C . ARG A 1 107 ? 19.904 4.447 -16.493 1.00 73.44 107 ARG A C 1
ATOM 831 O O . ARG A 1 107 ? 21.094 4.151 -16.473 1.00 73.44 107 ARG A O 1
ATOM 838 N N . ASN A 1 108 ? 19.456 5.685 -16.652 1.00 72.62 108 ASN A N 1
ATOM 839 C CA . ASN A 1 108 ? 20.314 6.857 -16.704 1.00 72.62 108 ASN A CA 1
ATOM 840 C C . ASN A 1 108 ? 20.752 7.231 -15.278 1.00 72.62 108 ASN A C 1
ATOM 842 O O . ASN A 1 108 ? 19.919 7.624 -14.456 1.00 72.62 108 ASN A O 1
ATOM 846 N N . ILE A 1 109 ? 22.046 7.114 -14.975 1.00 74.12 109 ILE A N 1
ATOM 847 C CA . ILE A 1 109 ? 22.614 7.454 -13.662 1.00 74.12 109 ILE A CA 1
ATOM 848 C C . ILE A 1 109 ? 23.508 8.688 -13.796 1.00 74.12 109 ILE A C 1
ATOM 850 O O . ILE A 1 109 ? 24.353 8.772 -14.686 1.00 74.12 109 ILE A O 1
ATOM 854 N N . ILE A 1 110 ? 23.328 9.654 -12.892 1.00 72.06 110 ILE A N 1
ATOM 855 C CA . ILE A 1 110 ? 24.207 10.823 -12.788 1.00 72.06 110 ILE A CA 1
ATOM 856 C C . ILE A 1 110 ? 25.482 10.387 -12.066 1.00 72.06 110 ILE A C 1
ATOM 858 O O . ILE A 1 110 ? 25.432 10.006 -10.894 1.00 72.06 110 ILE A O 1
ATOM 862 N N . LYS A 1 111 ? 26.628 10.457 -12.748 1.00 67.81 111 LYS A N 1
ATOM 863 C CA . LYS A 1 111 ? 27.934 10.259 -12.112 1.00 67.81 111 LYS A CA 1
ATOM 864 C C . LYS A 1 111 ? 28.487 11.598 -11.616 1.00 67.81 111 LYS A C 1
ATOM 866 O O . LYS A 1 111 ? 28.484 12.565 -12.381 1.00 67.81 111 LYS A O 1
ATOM 871 N N . PRO A 1 112 ? 28.998 11.675 -10.373 1.00 70.00 112 PRO A N 1
ATOM 872 C CA . PRO A 1 112 ? 29.696 12.865 -9.900 1.00 70.00 112 PRO A CA 1
ATOM 873 C C . PRO A 1 112 ? 30.809 13.273 -10.879 1.00 70.00 112 PRO A C 1
ATOM 875 O O . PRO A 1 112 ? 31.656 12.454 -11.227 1.00 70.00 112 PRO A O 1
ATOM 878 N N . GLY A 1 113 ? 30.797 14.529 -11.335 1.00 67.75 113 GLY A N 1
ATOM 879 C CA . GLY A 1 113 ? 31.820 15.084 -12.231 1.00 67.75 113 GLY A CA 1
ATOM 880 C C . GLY A 1 113 ? 31.570 14.929 -13.737 1.00 67.75 113 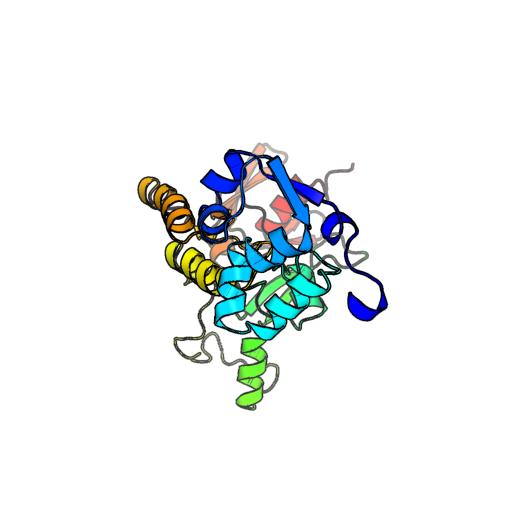GLY A C 1
ATOM 881 O O . GLY A 1 113 ? 32.406 15.383 -14.513 1.00 67.75 113 GLY A O 1
ATOM 882 N N . ARG A 1 114 ? 30.444 14.342 -14.173 1.00 65.25 114 ARG A N 1
ATOM 883 C CA . ARG A 1 114 ? 30.028 14.316 -15.590 1.00 65.25 114 ARG A CA 1
ATOM 884 C C . ARG A 1 114 ? 28.762 15.141 -15.816 1.00 65.25 114 ARG A C 1
ATOM 886 O O . ARG A 1 114 ? 27.881 15.160 -14.959 1.00 65.25 114 ARG A O 1
ATOM 893 N N . LYS A 1 115 ? 28.680 15.817 -16.969 1.00 58.41 115 LYS A N 1
ATOM 894 C CA . LYS A 1 115 ? 27.474 16.541 -17.415 1.00 58.41 115 LYS A CA 1
ATOM 895 C C . LYS A 1 115 ? 26.424 15.594 -18.011 1.00 58.41 115 LYS A C 1
ATOM 897 O O . LYS A 1 115 ? 25.231 15.873 -17.945 1.00 58.41 115 LYS A O 1
ATOM 902 N N . THR A 1 116 ? 26.866 14.445 -18.517 1.00 60.38 116 THR A N 1
ATOM 903 C CA . THR A 1 116 ? 26.041 13.389 -19.112 1.00 60.38 116 THR A CA 1
ATOM 904 C C . THR A 1 116 ? 25.571 12.342 -18.104 1.00 60.38 116 THR A C 1
ATOM 906 O O . THR A 1 116 ? 26.313 11.903 -17.221 1.00 60.38 116 THR A O 1
ATOM 909 N N . LYS A 1 117 ? 24.320 11.894 -18.277 1.00 67.88 117 LYS A N 1
ATOM 910 C CA . LYS A 1 117 ? 23.790 10.685 -17.632 1.00 67.88 117 LYS A CA 1
ATOM 911 C C . LYS A 1 117 ? 24.399 9.459 -18.329 1.00 67.88 117 LYS A C 1
ATOM 913 O O . LYS A 1 117 ? 24.404 9.396 -19.554 1.00 67.88 117 LYS A O 1
ATOM 918 N N . GLU A 1 118 ? 24.902 8.492 -17.565 1.00 70.44 118 GLU A N 1
ATOM 919 C CA . GLU A 1 118 ? 25.429 7.236 -18.115 1.00 70.44 118 GLU A CA 1
ATOM 920 C C . GLU A 1 118 ? 24.331 6.168 -18.157 1.00 70.44 118 GLU A C 1
ATOM 922 O O . GLU A 1 118 ? 23.622 5.975 -17.165 1.00 70.44 118 GLU A O 1
ATOM 927 N N . LYS A 1 119 ? 24.202 5.483 -19.301 1.00 70.88 119 LYS A N 1
ATOM 928 C CA . LYS A 1 119 ? 23.284 4.355 -19.501 1.00 70.88 119 LYS A CA 1
ATOM 929 C C . LYS A 1 119 ? 23.898 3.115 -18.845 1.00 70.88 119 LYS A C 1
ATOM 931 O O . LYS A 1 119 ? 24.936 2.641 -19.293 1.00 70.88 119 LYS A O 1
ATOM 936 N N . VAL A 1 120 ? 23.270 2.606 -17.788 1.00 78.50 120 VAL A N 1
ATOM 937 C CA . VAL A 1 120 ? 23.683 1.366 -17.111 1.00 78.50 120 VAL A CA 1
ATOM 938 C C . VAL A 1 120 ? 22.594 0.319 -17.289 1.00 78.50 120 VAL A C 1
ATOM 940 O O . VAL A 1 120 ? 21.422 0.616 -17.050 1.00 78.50 120 VAL A O 1
ATOM 943 N N . ASP A 1 121 ? 22.979 -0.887 -17.704 1.00 82.44 121 ASP A N 1
ATOM 944 C CA . ASP A 1 121 ? 22.073 -2.032 -17.761 1.00 82.44 121 ASP A CA 1
ATOM 945 C C . ASP A 1 121 ? 21.678 -2.472 -16.356 1.00 82.44 121 ASP A C 1
ATOM 947 O O . ASP A 1 121 ? 22.510 -2.637 -15.463 1.00 82.44 121 ASP A O 1
ATOM 951 N N . VAL A 1 122 ? 20.380 -2.663 -16.168 1.00 84.25 122 VAL A N 1
ATOM 952 C CA . VAL A 1 122 ? 19.789 -3.079 -14.907 1.00 84.25 122 VAL A CA 1
ATOM 953 C C . VAL A 1 122 ? 18.904 -4.288 -15.165 1.00 84.25 122 VAL A C 1
ATOM 955 O O . VAL A 1 122 ? 18.087 -4.298 -16.087 1.00 84.25 122 VAL A O 1
ATOM 958 N N . TYR A 1 123 ? 19.052 -5.294 -14.309 1.00 87.62 123 TYR A N 1
ATOM 959 C CA . TYR A 1 123 ? 18.215 -6.485 -14.301 1.00 87.62 123 TYR A CA 1
ATOM 960 C C . TYR A 1 123 ? 17.308 -6.474 -13.072 1.00 87.62 123 TYR A C 1
ATOM 962 O O . TYR A 1 123 ? 17.692 -5.989 -12.006 1.00 87.62 123 TYR A O 1
ATOM 970 N N . SER A 1 124 ? 16.091 -6.986 -13.206 1.00 90.50 124 SER A N 1
ATOM 971 C CA . SER A 1 124 ? 15.191 -7.188 -12.067 1.00 90.50 124 SER A CA 1
ATOM 972 C C . SER A 1 124 ? 15.707 -8.303 -11.153 1.00 90.50 124 SER A C 1
ATOM 974 O O . SER A 1 124 ? 16.221 -9.309 -11.656 1.00 90.50 124 SER A O 1
ATOM 976 N N . TYR A 1 125 ? 15.517 -8.170 -9.839 1.00 92.06 125 TYR A N 1
ATOM 977 C CA . TYR A 1 125 ? 15.950 -9.175 -8.862 1.00 92.06 125 TYR A CA 1
ATOM 978 C C . TYR A 1 125 ? 15.454 -10.589 -9.196 1.00 92.06 125 TYR A C 1
ATOM 980 O O . TYR A 1 125 ? 16.229 -11.543 -9.169 1.00 92.06 125 TYR A O 1
ATOM 988 N N . GLU A 1 126 ? 14.175 -10.737 -9.537 1.00 91.31 126 GLU A N 1
ATOM 989 C CA . GLU A 1 126 ? 13.554 -12.032 -9.815 1.00 91.31 126 GLU A CA 1
ATOM 990 C C . GLU A 1 126 ? 14.155 -12.727 -11.042 1.00 91.31 126 GLU A C 1
ATOM 992 O O . GLU A 1 126 ? 14.303 -13.948 -11.032 1.00 91.31 126 GLU A O 1
ATOM 997 N N . LEU A 1 127 ? 14.581 -11.967 -12.058 1.00 90.00 127 LEU A N 1
ATOM 998 C CA . LEU A 1 127 ? 15.302 -12.510 -13.211 1.00 90.00 127 LEU A CA 1
ATOM 999 C C . LEU A 1 127 ? 16.675 -13.044 -12.791 1.00 90.00 127 LEU A C 1
ATOM 1001 O O . LEU A 1 127 ? 17.052 -14.148 -13.185 1.00 90.00 127 LEU A O 1
ATOM 1005 N N . LEU A 1 128 ? 17.418 -12.283 -11.982 1.00 89.31 128 LEU A N 1
ATOM 1006 C CA . LEU A 1 128 ? 18.727 -12.710 -11.481 1.00 89.31 128 LEU A CA 1
ATOM 1007 C C . LEU A 1 128 ? 18.600 -13.958 -10.598 1.00 89.31 128 LEU A C 1
ATOM 1009 O O . LEU A 1 128 ? 19.347 -14.918 -10.773 1.00 89.31 128 LEU A O 1
ATOM 1013 N N . ALA A 1 129 ? 17.612 -13.983 -9.702 1.00 90.56 129 ALA A N 1
ATOM 1014 C CA . ALA A 1 129 ? 17.326 -15.136 -8.856 1.00 90.56 129 ALA A CA 1
ATOM 1015 C C . ALA A 1 129 ? 16.929 -16.373 -9.681 1.00 90.56 129 ALA A C 1
ATOM 1017 O O . ALA A 1 129 ? 17.360 -17.487 -9.379 1.00 90.56 129 ALA A O 1
ATOM 1018 N N . TYR A 1 130 ? 16.139 -16.187 -10.742 1.00 89.06 130 TYR A N 1
ATOM 1019 C CA . TYR A 1 130 ? 15.760 -17.261 -11.657 1.00 89.06 130 TYR A CA 1
ATOM 1020 C C . TYR A 1 130 ? 16.970 -17.828 -12.410 1.00 89.06 130 TYR A C 1
ATOM 1022 O O . TYR A 1 130 ? 17.171 -19.042 -12.408 1.00 89.06 130 TYR A O 1
ATOM 1030 N N . ARG A 1 131 ? 17.826 -16.966 -12.972 1.00 87.00 131 ARG A N 1
ATOM 1031 C CA . ARG A 1 131 ? 19.079 -17.369 -13.638 1.00 87.00 131 ARG A CA 1
ATOM 1032 C C . ARG A 1 131 ? 20.003 -18.142 -12.703 1.00 87.00 131 ARG A C 1
ATOM 1034 O O . ARG A 1 131 ? 20.461 -19.224 -13.062 1.00 87.00 131 ARG A O 1
ATOM 1041 N N . ALA A 1 132 ? 20.194 -17.640 -11.483 1.00 88.12 132 ALA A N 1
ATOM 1042 C CA . ALA A 1 132 ? 21.010 -18.301 -10.469 1.00 88.12 132 ALA A CA 1
ATOM 1043 C C . ALA A 1 132 ? 20.474 -19.700 -10.124 1.00 88.12 132 ALA A C 1
ATOM 1045 O O . ALA A 1 132 ? 21.247 -20.647 -9.997 1.00 88.12 132 ALA A O 1
ATOM 1046 N N . LYS A 1 133 ? 19.147 -19.860 -10.032 1.00 88.44 133 LYS A N 1
ATOM 1047 C CA . LYS A 1 133 ? 18.510 -21.165 -9.796 1.00 88.44 133 LYS A CA 1
ATOM 1048 C C . LYS A 1 133 ? 18.749 -22.160 -10.939 1.00 88.44 133 LYS A C 1
ATOM 1050 O O . LYS A 1 133 ? 18.784 -23.361 -10.686 1.00 88.44 133 LYS A O 1
ATOM 1055 N N . LEU A 1 134 ? 18.897 -21.673 -12.169 1.00 86.62 134 LEU A N 1
ATOM 1056 C CA . LEU A 1 134 ? 19.211 -22.485 -13.347 1.00 86.62 134 LEU A CA 1
ATOM 1057 C C . LEU A 1 134 ? 20.718 -22.713 -13.551 1.00 86.62 134 LEU A C 1
ATOM 1059 O O . LEU A 1 134 ? 21.087 -23.499 -14.417 1.00 86.62 134 LEU A O 1
ATOM 1063 N N . GLY A 1 13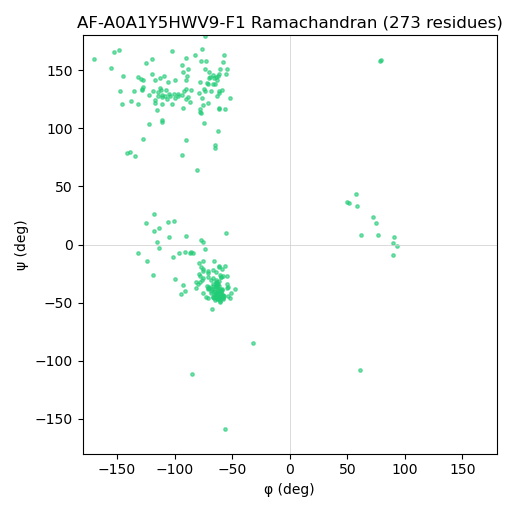5 ? 21.578 -22.060 -12.762 1.00 84.81 135 GLY A N 1
ATOM 1064 C CA . GLY A 1 135 ? 23.032 -22.135 -12.916 1.00 84.81 135 GLY A CA 1
ATOM 1065 C C . GLY A 1 135 ? 23.570 -21.391 -14.142 1.00 84.81 135 GLY A C 1
ATOM 1066 O O . GLY A 1 135 ? 24.640 -21.746 -14.619 1.00 84.81 135 GLY A O 1
ATOM 1067 N N . LEU A 1 136 ? 22.834 -20.399 -14.657 1.00 80.62 136 LEU A N 1
ATOM 1068 C CA . LEU A 1 136 ? 23.272 -19.560 -15.779 1.00 80.62 136 LEU A CA 1
ATOM 1069 C C . LEU A 1 136 ? 24.264 -18.498 -15.281 1.00 80.62 136 LEU A C 1
ATOM 1071 O O . LEU A 1 136 ? 23.977 -17.817 -14.290 1.00 80.62 136 LEU A O 1
ATOM 1075 N N . GLU A 1 137 ? 25.414 -18.352 -15.946 1.00 69.12 137 GLU A N 1
ATOM 1076 C CA . GLU A 1 137 ? 26.458 -17.397 -15.536 1.00 69.12 137 GLU A CA 1
ATOM 1077 C C . GLU A 1 137 ? 26.123 -15.938 -15.915 1.00 69.12 137 GLU A C 1
ATOM 1079 O O . GLU A 1 137 ? 25.339 -15.655 -16.828 1.00 69.12 137 GLU A O 1
ATOM 1084 N N . GLU A 1 138 ? 26.735 -14.973 -15.213 1.00 60.50 138 GLU A N 1
ATOM 1085 C CA . GLU A 1 138 ? 26.658 -13.553 -15.577 1.00 60.50 138 GLU A CA 1
ATOM 1086 C C . GLU A 1 138 ? 27.262 -13.328 -16.971 1.00 60.50 138 GLU A C 1
ATOM 1088 O O . GLU A 1 138 ? 28.453 -13.524 -17.191 1.00 60.50 138 GLU A O 1
ATOM 1093 N N . GLY A 1 139 ? 26.439 -12.874 -17.918 1.00 55.84 139 GLY A N 1
ATOM 1094 C CA . GLY A 1 139 ? 26.890 -12.556 -19.274 1.00 55.84 139 GLY A CA 1
ATOM 1095 C C . GLY A 1 139 ? 26.762 -13.696 -20.283 1.00 55.84 139 GLY A C 1
ATOM 1096 O O . GLY A 1 139 ? 27.011 -13.453 -21.466 1.00 55.84 139 GLY A O 1
ATOM 1097 N N . GLU A 1 140 ? 26.285 -14.883 -19.883 1.00 52.09 140 GLU A N 1
ATOM 1098 C CA . GLU A 1 140 ? 25.679 -15.802 -20.846 1.00 52.09 140 GLU A CA 1
ATOM 1099 C C . GLU A 1 140 ? 24.447 -15.105 -21.422 1.00 52.09 140 GLU A C 1
ATOM 1101 O O . GLU A 1 140 ? 23.372 -15.051 -20.817 1.00 52.09 140 GLU A O 1
ATOM 1106 N N . GLN A 1 141 ? 24.629 -14.500 -22.596 1.00 48.75 141 GLN A N 1
ATOM 1107 C CA . GLN A 1 141 ? 23.525 -14.025 -23.403 1.00 48.75 141 GLN A CA 1
ATOM 1108 C C . GLN A 1 141 ? 22.720 -15.240 -23.848 1.00 48.75 141 GLN A C 1
ATOM 1110 O O . GLN A 1 141 ? 22.836 -15.733 -24.967 1.00 48.75 141 GLN A O 1
ATOM 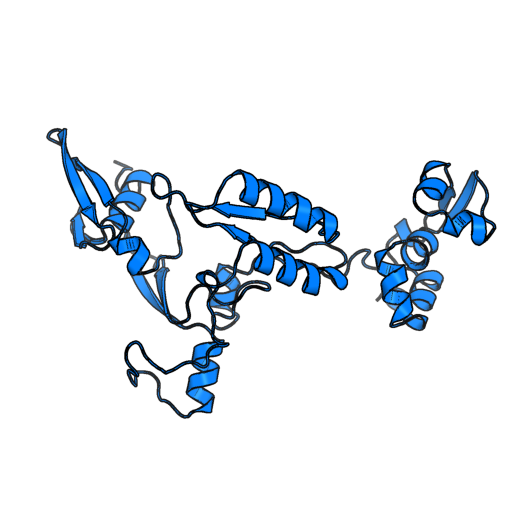1115 N N . THR A 1 142 ? 21.798 -15.673 -23.000 1.00 45.69 142 THR A N 1
ATOM 1116 C CA . THR A 1 142 ? 20.480 -15.965 -23.537 1.00 45.69 142 THR A CA 1
ATOM 1117 C C . THR A 1 142 ? 20.084 -14.653 -24.199 1.00 45.69 142 THR A C 1
ATOM 1119 O O . THR A 1 142 ? 20.066 -13.628 -23.513 1.00 45.69 142 THR A O 1
ATOM 1122 N N . GLY A 1 143 ? 19.904 -14.627 -25.519 1.00 41.53 143 GLY A N 1
ATOM 1123 C CA . GLY A 1 143 ? 19.436 -13.426 -26.209 1.00 41.53 143 GLY A CA 1
ATOM 1124 C C . GLY A 1 143 ? 18.100 -12.948 -25.624 1.00 41.53 143 GLY A C 1
ATOM 1125 O O . GLY A 1 143 ? 17.690 -13.336 -24.533 1.00 41.53 143 GLY A O 1
ATOM 1126 N N . ASN A 1 144 ? 17.333 -12.173 -26.376 1.00 46.41 144 ASN A N 1
ATOM 1127 C CA . ASN A 1 144 ? 15.985 -11.740 -25.973 1.00 46.41 144 ASN A CA 1
ATOM 1128 C C . ASN A 1 144 ? 14.976 -12.871 -25.611 1.00 46.41 144 ASN A C 1
ATOM 1130 O O . ASN A 1 144 ? 13.799 -12.584 -25.434 1.00 46.41 144 ASN A O 1
ATOM 1134 N N . ALA A 1 145 ? 15.394 -14.133 -25.487 1.00 52.41 145 ALA A N 1
ATOM 1135 C CA . ALA A 1 145 ? 14.599 -15.251 -25.014 1.00 52.41 145 ALA A CA 1
ATOM 1136 C C . ALA A 1 145 ? 15.434 -16.195 -24.121 1.00 52.41 145 ALA A C 1
ATOM 1138 O O . ALA A 1 145 ? 15.835 -17.282 -24.528 1.00 52.41 145 ALA A O 1
ATOM 1139 N N . LEU A 1 146 ? 15.648 -15.829 -22.855 1.00 60.06 146 LEU A N 1
ATOM 1140 C CA . LEU A 1 146 ? 15.278 -16.815 -21.837 1.00 60.06 146 LEU A CA 1
ATOM 1141 C C . LEU A 1 146 ? 13.773 -16.992 -22.048 1.00 60.06 146 LEU A C 1
ATOM 1143 O O . LEU A 1 146 ? 13.057 -15.996 -21.952 1.00 60.06 146 LEU A O 1
ATOM 1147 N N . GLU A 1 147 ? 13.304 -18.185 -22.424 1.00 71.88 147 GLU A N 1
ATOM 1148 C CA . GLU A 1 147 ? 11.867 -18.481 -22.394 1.00 71.88 147 GLU A CA 1
ATOM 1149 C C . GLU A 1 147 ? 11.440 -18.439 -20.927 1.00 71.88 147 GLU A C 1
ATOM 1151 O O . GLU A 1 147 ? 11.462 -19.434 -20.200 1.00 71.88 147 GLU A O 1
ATOM 1156 N N . LEU A 1 148 ? 11.179 -17.222 -20.454 1.00 83.50 148 LEU A N 1
ATOM 1157 C CA . LEU A 1 148 ? 10.651 -16.992 -19.134 1.00 83.50 148 LEU A CA 1
ATOM 1158 C C . LEU A 1 148 ? 9.251 -17.608 -19.111 1.00 83.50 148 LEU A C 1
ATOM 1160 O O . LEU A 1 148 ? 8.508 -17.463 -20.082 1.00 83.50 148 LEU A O 1
ATOM 1164 N N . PRO A 1 149 ? 8.880 -18.301 -18.027 1.00 86.75 149 PRO A N 1
ATOM 1165 C CA . PRO A 1 149 ? 7.534 -18.835 -17.896 1.00 86.75 149 PRO A CA 1
ATOM 1166 C C . PRO A 1 149 ? 6.474 -17.744 -18.081 1.00 86.75 149 PRO A C 1
ATOM 1168 O O . PRO A 1 149 ? 6.705 -16.607 -17.684 1.00 86.75 149 PRO A O 1
ATOM 1171 N N . ASP A 1 150 ? 5.279 -18.092 -18.560 1.00 88.19 150 ASP A N 1
ATOM 1172 C CA . ASP A 1 150 ? 4.203 -17.121 -18.847 1.00 88.19 150 ASP A CA 1
ATOM 1173 C C . ASP A 1 150 ? 3.794 -16.241 -17.646 1.00 88.19 150 ASP A C 1
ATOM 1175 O O . ASP A 1 150 ? 3.173 -15.195 -17.810 1.00 88.19 150 ASP A O 1
ATOM 1179 N N . TYR A 1 151 ? 4.136 -16.652 -16.420 1.00 87.00 151 TYR A N 1
ATOM 1180 C CA . TYR A 1 151 ? 3.899 -15.883 -15.196 1.00 87.00 151 TYR A CA 1
ATOM 1181 C C . TYR A 1 151 ? 4.980 -14.826 -14.889 1.00 87.00 151 TYR A C 1
ATOM 1183 O O . TYR A 1 151 ? 4.810 -14.048 -13.950 1.00 87.00 151 TYR A O 1
ATOM 1191 N N . PHE A 1 152 ? 6.088 -14.783 -15.637 1.00 89.25 152 PHE A N 1
ATOM 1192 C CA . PHE A 1 152 ? 7.122 -13.740 -15.570 1.00 89.25 152 PHE A CA 1
ATOM 1193 C C . PHE A 1 152 ? 6.665 -12.504 -16.356 1.00 89.25 152 PHE A C 1
ATOM 1195 O O . PHE A 1 152 ? 7.213 -12.138 -17.394 1.00 89.25 152 PHE A O 1
ATOM 1202 N N . ILE A 1 153 ? 5.586 -11.894 -15.872 1.00 89.81 153 ILE A N 1
ATOM 1203 C CA . ILE A 1 153 ? 5.014 -10.698 -16.483 1.00 89.81 153 ILE A CA 1
ATOM 1204 C C . ILE A 1 153 ? 5.649 -9.428 -15.918 1.00 89.81 153 ILE A C 1
ATOM 1206 O O . ILE A 1 153 ? 6.041 -9.357 -14.750 1.00 89.81 153 ILE A O 1
ATOM 1210 N N . THR A 1 154 ? 5.676 -8.392 -16.745 1.00 88.19 154 THR A N 1
ATOM 1211 C CA . THR A 1 154 ? 6.081 -7.032 -16.384 1.00 88.19 154 THR A CA 1
ATOM 1212 C C . THR A 1 154 ? 4.866 -6.131 -16.193 1.00 88.19 154 THR A C 1
ATOM 1214 O O . THR A 1 154 ? 3.741 -6.480 -16.551 1.00 88.19 154 THR A O 1
ATOM 1217 N N . SER A 1 155 ? 5.072 -4.951 -15.605 1.00 85.44 155 SER A N 1
ATOM 1218 C CA . SER A 1 155 ? 3.970 -4.035 -15.279 1.00 85.44 155 SER A CA 1
ATOM 1219 C C . SER A 1 155 ? 3.164 -3.541 -16.490 1.00 85.44 155 SER A C 1
ATOM 1221 O O . SER A 1 155 ? 2.064 -3.043 -16.302 1.00 85.44 155 SER A O 1
ATOM 1223 N N . ASP A 1 156 ? 3.695 -3.635 -17.714 1.00 82.12 156 ASP A N 1
ATOM 1224 C CA . ASP A 1 156 ? 2.985 -3.275 -18.952 1.00 82.12 156 ASP A CA 1
ATOM 1225 C C . ASP A 1 156 ? 1.966 -4.335 -19.408 1.00 82.12 156 ASP A C 1
ATOM 1227 O O . ASP A 1 156 ? 1.047 -4.012 -20.156 1.00 82.12 156 ASP A O 1
ATOM 1231 N N . ALA A 1 157 ? 2.090 -5.576 -18.930 1.00 87.75 157 ALA A N 1
ATOM 1232 C CA . ALA A 1 157 ? 1.125 -6.647 -19.168 1.00 87.75 157 ALA A CA 1
ATOM 1233 C C . ALA A 1 157 ? -0.044 -6.641 -18.163 1.00 87.75 157 ALA A C 1
ATOM 1235 O O . ALA A 1 157 ? -0.988 -7.419 -18.310 1.00 87.75 157 ALA A O 1
ATOM 1236 N N . VAL A 1 158 ? 0.010 -5.782 -17.140 1.00 91.38 158 VAL A N 1
ATOM 1237 C CA . VAL A 1 158 ? -1.034 -5.650 -16.118 1.00 91.38 158 VAL A CA 1
ATOM 1238 C C . VAL A 1 158 ? -2.093 -4.666 -16.607 1.00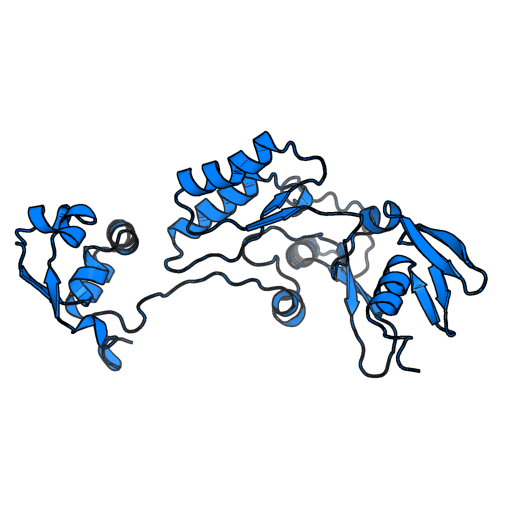 91.38 158 VAL A C 1
ATOM 1240 O O . VAL A 1 158 ? -1.799 -3.514 -16.922 1.00 91.38 158 VAL A O 1
ATOM 1243 N N . THR A 1 159 ? -3.350 -5.102 -16.673 1.00 93.50 159 THR A N 1
ATOM 1244 C CA . THR A 1 159 ? -4.449 -4.215 -17.077 1.00 93.50 159 THR A CA 1
ATOM 1245 C C . THR A 1 159 ? -4.791 -3.208 -15.969 1.00 93.50 159 THR A C 1
ATOM 1247 O O . THR A 1 159 ? -4.549 -3.477 -14.788 1.00 93.50 159 THR A O 1
ATOM 1250 N N . PRO A 1 160 ? -5.419 -2.058 -16.290 1.00 93.56 160 PRO A N 1
ATOM 1251 C CA . PRO A 1 160 ? -5.827 -1.089 -15.269 1.00 93.56 160 PRO A CA 1
ATOM 1252 C C . PRO A 1 160 ? -6.714 -1.679 -14.160 1.00 93.56 160 PRO A C 1
ATOM 1254 O O . PRO A 1 160 ? -6.547 -1.343 -12.989 1.00 93.56 160 PRO A O 1
ATOM 1257 N N . GLU A 1 161 ? -7.614 -2.602 -14.504 1.00 94.56 161 GLU A N 1
ATOM 1258 C CA . GLU A 1 161 ? -8.462 -3.316 -13.540 1.00 94.56 161 GLU A CA 1
ATOM 1259 C C . GLU A 1 161 ? -7.642 -4.275 -12.663 1.00 94.56 161 GLU A C 1
ATOM 1261 O O . GLU A 1 161 ? -7.816 -4.300 -11.445 1.00 94.56 161 GLU A O 1
ATOM 1266 N N . GLN A 1 162 ? -6.679 -4.996 -13.248 1.00 95.62 162 GLN A N 1
ATOM 1267 C CA . GLN A 1 162 ? -5.775 -5.867 -12.493 1.00 95.62 162 GLN A CA 1
ATOM 1268 C C . GLN A 1 162 ? -4.885 -5.078 -11.528 1.00 95.62 162 GLN A C 1
ATOM 1270 O O . GLN A 1 162 ? -4.639 -5.543 -10.415 1.00 95.62 162 GLN A O 1
ATOM 1275 N N . HIS A 1 163 ? -4.441 -3.869 -11.891 1.00 94.88 163 HIS A N 1
ATOM 1276 C CA . HIS A 1 163 ? -3.745 -2.991 -10.946 1.00 94.88 163 HIS A CA 1
ATOM 1277 C C . HIS A 1 163 ? -4.621 -2.700 -9.715 1.00 94.88 163 HIS A C 1
ATOM 1279 O O . HIS A 1 163 ? -4.134 -2.780 -8.583 1.00 94.88 163 HIS A O 1
ATOM 1285 N N . VAL A 1 164 ? -5.914 -2.416 -9.908 1.00 96.31 164 VAL A N 1
ATOM 1286 C CA . VAL A 1 164 ? -6.861 -2.214 -8.798 1.00 96.31 164 VAL A CA 1
ATOM 1287 C C . VAL A 1 164 ? -7.003 -3.488 -7.960 1.00 96.31 164 VAL A C 1
ATOM 1289 O O . VAL A 1 164 ? -6.946 -3.412 -6.732 1.00 96.31 164 VAL A O 1
ATOM 1292 N N . ASP A 1 165 ? -7.110 -4.661 -8.588 1.00 96.69 165 ASP A N 1
ATOM 1293 C CA . ASP A 1 165 ? -7.232 -5.938 -7.873 1.00 96.69 165 ASP A CA 1
ATOM 1294 C C . ASP A 1 165 ? -5.983 -6.293 -7.054 1.00 96.69 165 ASP A C 1
ATOM 1296 O O . ASP A 1 165 ? -6.105 -6.724 -5.905 1.00 96.69 165 ASP A O 1
ATOM 1300 N N . ILE A 1 166 ? -4.780 -6.042 -7.583 1.00 95.25 166 ILE A N 1
ATOM 1301 C CA . ILE A 1 166 ? -3.522 -6.216 -6.839 1.00 95.25 166 ILE A CA 1
ATOM 1302 C C . ILE A 1 166 ? -3.517 -5.320 -5.595 1.00 95.25 166 ILE A C 1
ATOM 1304 O O . ILE A 1 166 ? -3.161 -5.765 -4.499 1.00 95.25 166 ILE A O 1
ATOM 1308 N N . GLN A 1 167 ? -3.931 -4.057 -5.739 1.00 96.38 167 GLN A N 1
ATOM 1309 C CA . GLN A 1 167 ? -4.014 -3.152 -4.596 1.00 96.38 167 GLN A CA 1
ATOM 1310 C C . GLN A 1 167 ? -5.062 -3.614 -3.586 1.00 96.38 167 GLN A C 1
ATOM 1312 O O . GLN A 1 167 ? -4.789 -3.570 -2.391 1.00 96.38 167 GLN A O 1
ATOM 1317 N N . ALA A 1 168 ? -6.223 -4.087 -4.041 1.00 96.12 168 ALA A N 1
ATOM 1318 C CA . ALA A 1 168 ? -7.287 -4.590 -3.176 1.00 96.12 168 ALA A CA 1
ATOM 1319 C C . ALA A 1 168 ? -6.840 -5.798 -2.355 1.00 96.12 168 ALA A C 1
ATOM 1321 O O . ALA A 1 168 ? -7.075 -5.836 -1.145 1.00 96.12 168 ALA A O 1
ATOM 1322 N N . ALA A 1 169 ? -6.126 -6.734 -2.983 1.00 96.12 169 ALA A N 1
ATOM 1323 C CA . ALA A 1 169 ? -5.578 -7.901 -2.306 1.00 96.12 169 ALA A CA 1
ATOM 1324 C C . ALA A 1 169 ? -4.632 -7.506 -1.158 1.00 96.12 169 ALA A C 1
ATOM 1326 O O . ALA A 1 169 ? -4.731 -8.051 -0.059 1.00 96.12 169 ALA A O 1
ATOM 1327 N N . ALA A 1 170 ? -3.756 -6.520 -1.381 1.00 95.31 170 ALA A N 1
ATOM 1328 C CA . ALA A 1 170 ? -2.840 -6.033 -0.352 1.00 95.31 170 ALA A CA 1
ATOM 1329 C C . ALA A 1 170 ? -3.537 -5.149 0.702 1.00 95.31 170 ALA A C 1
ATOM 1331 O O . ALA A 1 170 ? -3.280 -5.291 1.897 1.00 95.31 170 ALA A O 1
ATOM 1332 N N . GLN A 1 171 ? -4.442 -4.252 0.287 1.00 95.25 171 GLN A N 1
ATOM 1333 C CA . GLN A 1 171 ? -5.089 -3.241 1.137 1.00 95.25 171 GLN A CA 1
ATOM 1334 C C . GLN A 1 171 ? -5.845 -3.858 2.317 1.00 95.25 171 GLN A C 1
ATOM 1336 O O . GLN A 1 171 ? -5.930 -3.207 3.362 1.00 95.25 171 GLN A O 1
ATOM 1341 N N . LYS A 1 172 ? -6.321 -5.106 2.176 1.00 93.44 172 LYS A N 1
ATOM 1342 C CA . LYS A 1 172 ? -6.990 -5.880 3.234 1.00 93.44 172 LYS A CA 1
ATOM 1343 C C . LYS A 1 172 ? -6.231 -5.837 4.568 1.00 93.44 172 LYS A C 1
ATOM 1345 O O . LYS A 1 172 ? -6.866 -5.723 5.611 1.00 93.44 172 LYS A O 1
ATOM 1350 N N . TRP A 1 173 ? -4.897 -5.882 4.539 1.00 94.06 173 TRP A N 1
ATOM 1351 C CA . TRP A 1 173 ? -4.044 -5.939 5.738 1.00 94.06 173 TRP A CA 1
ATOM 1352 C C . TRP A 1 173 ? -3.178 -4.690 5.947 1.00 94.06 173 TRP A C 1
ATOM 1354 O O . TRP A 1 173 ? -2.236 -4.696 6.737 1.00 94.06 173 TRP A O 1
ATOM 1364 N N . ILE A 1 174 ? -3.489 -3.605 5.235 1.00 95.56 174 ILE A N 1
ATOM 1365 C CA . ILE A 1 174 ? -2.779 -2.329 5.342 1.00 95.56 174 ILE A CA 1
ATOM 1366 C C . ILE A 1 174 ? -3.711 -1.315 5.988 1.00 95.56 174 ILE A C 1
ATOM 1368 O O . ILE A 1 174 ? -4.633 -0.812 5.343 1.00 95.56 174 ILE A O 1
ATOM 1372 N N . ASP A 1 175 ? -3.466 -0.998 7.258 1.00 94.12 175 ASP A N 1
ATOM 1373 C CA . ASP A 1 175 ? -4.289 -0.102 8.071 1.00 94.12 175 ASP A CA 1
ATOM 1374 C C . ASP A 1 175 ? -4.096 1.382 7.731 1.00 94.12 175 ASP A C 1
ATOM 1376 O O . ASP A 1 175 ? -5.063 2.142 7.794 1.00 94.12 175 ASP A O 1
ATOM 1380 N N . SER A 1 176 ? -2.918 1.777 7.244 1.00 93.44 176 SER A N 1
ATOM 1381 C CA . SER A 1 176 ? -2.687 3.090 6.636 1.00 93.44 176 SER A CA 1
ATOM 1382 C C . SER A 1 176 ? -3.075 3.093 5.153 1.00 93.44 176 SER A C 1
ATOM 1384 O O . SER A 1 176 ? -4.261 3.010 4.842 1.00 93.44 176 SER A O 1
ATOM 1386 N N . SER A 1 177 ? -2.135 3.203 4.211 1.00 92.31 177 SER A N 1
ATOM 1387 C CA . SER A 1 177 ? -2.413 3.287 2.770 1.00 92.31 177 SER A CA 1
ATOM 1388 C C . SER A 1 177 ? -1.304 2.657 1.927 1.00 92.31 177 SER A C 1
ATOM 1390 O O . SER A 1 177 ? -0.226 2.331 2.424 1.00 92.31 177 SER A O 1
ATOM 1392 N N . ILE A 1 178 ? -1.597 2.465 0.643 1.00 95.44 178 ILE A N 1
ATOM 1393 C CA . ILE A 1 178 ? -0.667 1.939 -0.355 1.00 95.44 178 ILE A CA 1
ATOM 1394 C C . ILE A 1 178 ? -0.450 3.029 -1.401 1.00 95.44 178 ILE A C 1
ATOM 1396 O O . ILE A 1 178 ? -1.407 3.514 -1.998 1.00 95.44 178 ILE A O 1
ATOM 1400 N N . SER A 1 179 ? 0.804 3.409 -1.623 1.00 92.19 179 SER A N 1
ATOM 1401 C CA . SER A 1 179 ? 1.207 4.295 -2.711 1.00 92.19 179 SER A CA 1
ATOM 1402 C C . SER A 1 179 ? 1.550 3.448 -3.933 1.00 92.19 179 SER A C 1
ATOM 1404 O O . SER A 1 179 ? 2.679 2.980 -4.095 1.00 92.19 179 SER A O 1
ATOM 1406 N N . LYS A 1 180 ? 0.529 3.194 -4.754 1.00 89.88 180 LYS A N 1
ATOM 1407 C CA . LYS A 1 180 ? 0.612 2.443 -6.008 1.00 89.88 180 LYS A CA 1
ATOM 1408 C C . LYS A 1 180 ? -0.007 3.278 -7.121 1.00 89.88 180 LYS A C 1
ATOM 1410 O O . LYS A 1 180 ? -1.030 3.931 -6.918 1.00 89.88 180 LYS A O 1
ATOM 1415 N N . THR A 1 181 ? 0.606 3.210 -8.293 1.00 88.56 181 THR A N 1
ATOM 1416 C CA . THR A 1 181 ? 0.149 3.907 -9.490 1.00 88.56 181 THR A CA 1
ATOM 1417 C C . THR A 1 181 ? -0.267 2.881 -10.535 1.00 88.56 181 THR A C 1
ATOM 1419 O O . THR A 1 181 ? 0.575 2.129 -11.012 1.00 88.56 181 THR A O 1
ATOM 1422 N N . ALA A 1 182 ? -1.548 2.860 -10.900 1.00 90.69 182 ALA A N 1
ATOM 1423 C CA . ALA A 1 182 ? -2.060 2.042 -11.992 1.00 90.69 182 ALA A CA 1
ATOM 1424 C C . ALA A 1 182 ? -1.664 2.664 -13.336 1.00 90.69 182 ALA A C 1
ATOM 1426 O O . ALA A 1 182 ? -2.036 3.806 -13.628 1.00 90.69 182 ALA A O 1
ATOM 1427 N N . ASN A 1 183 ? -0.913 1.929 -14.153 1.00 87.50 183 ASN A N 1
ATOM 1428 C CA . ASN A 1 183 ? -0.578 2.380 -15.498 1.00 87.50 183 ASN A CA 1
ATOM 1429 C C . ASN A 1 183 ? -1.802 2.236 -16.404 1.00 87.50 183 ASN A C 1
ATOM 1431 O O . ASN A 1 183 ? -2.493 1.220 -16.394 1.00 87.50 183 ASN A O 1
ATOM 1435 N N . VAL A 1 184 ? -2.079 3.275 -17.186 1.00 89.38 184 VAL A N 1
ATOM 1436 C CA . VAL A 1 184 ? -3.199 3.325 -18.124 1.00 89.38 184 VAL A CA 1
ATOM 1437 C C . VAL A 1 184 ? -2.647 3.575 -19.528 1.00 89.38 184 VAL A C 1
ATOM 1439 O O . VAL A 1 184 ? -1.892 4.539 -19.709 1.00 89.38 184 VAL A O 1
ATOM 1442 N N . PRO A 1 185 ? -3.024 2.756 -20.529 1.00 86.50 185 PRO A N 1
ATOM 1443 C CA . PRO A 1 185 ? -2.635 2.980 -21.918 1.00 86.50 185 PRO A CA 1
ATOM 1444 C C . PRO A 1 185 ? -3.030 4.375 -22.426 1.00 86.50 185 PRO A C 1
ATOM 1446 O O . PRO A 1 185 ? -4.052 4.942 -22.030 1.00 86.50 185 PRO A O 1
ATOM 1449 N N . SER A 1 186 ? -2.229 4.954 -23.320 1.00 83.62 186 SER A N 1
ATOM 1450 C CA . SER A 1 186 ? -2.498 6.294 -23.864 1.00 83.62 186 SER A CA 1
ATOM 1451 C C . SER A 1 186 ? -3.793 6.357 -24.681 1.00 83.62 186 SER A C 1
ATOM 1453 O O . SER A 1 186 ? -4.477 7.382 -24.662 1.00 83.62 186 SER A O 1
ATOM 1455 N N . ASP A 1 187 ? -4.146 5.259 -25.349 1.00 83.81 187 ASP A N 1
ATOM 1456 C CA . ASP A 1 187 ? -5.350 5.063 -26.161 1.00 83.81 187 ASP A CA 1
ATOM 1457 C C . ASP A 1 187 ? -6.543 4.498 -25.365 1.00 83.81 187 ASP A C 1
ATOM 1459 O O . ASP A 1 187 ? -7.589 4.193 -25.942 1.00 83.81 187 ASP A O 1
ATOM 1463 N N . TYR A 1 188 ? -6.426 4.392 -24.035 1.00 88.19 188 TYR A N 1
ATOM 1464 C CA . TYR A 1 188 ? -7.473 3.817 -23.194 1.00 88.19 188 TYR A CA 1
ATOM 1465 C C . TYR A 1 188 ? -8.770 4.655 -23.246 1.00 88.19 188 TYR A C 1
ATOM 1467 O O . TYR A 1 188 ? -8.719 5.872 -23.006 1.00 88.19 188 TYR A O 1
ATOM 1475 N N . PRO A 1 189 ? -9.946 4.050 -23.531 1.00 93.31 189 PRO A N 1
ATOM 1476 C CA . PRO A 1 189 ? -11.198 4.788 -23.673 1.00 93.31 189 PRO A CA 1
ATOM 1477 C C . PRO A 1 189 ? -11.569 5.564 -22.407 1.00 93.31 189 PRO A C 1
ATOM 1479 O O . PRO A 1 189 ? -11.579 5.015 -21.306 1.00 93.31 189 PRO A O 1
ATOM 1482 N N . PHE A 1 190 ? -11.951 6.834 -22.557 1.00 91.31 190 PHE A N 1
ATOM 1483 C CA . PHE A 1 190 ? -12.238 7.709 -21.414 1.00 91.31 190 PHE A CA 1
ATOM 1484 C C . PHE A 1 190 ? -13.352 7.181 -20.496 1.00 91.31 190 PHE A C 1
ATOM 1486 O O . PHE A 1 190 ? -13.244 7.280 -19.275 1.00 91.31 190 PHE A O 1
ATOM 1493 N N . GLU A 1 191 ? -14.404 6.581 -21.059 1.00 93.31 191 GLU A N 1
ATOM 1494 C CA . GLU A 1 191 ? -15.478 5.999 -20.245 1.00 93.31 191 GLU A CA 1
ATOM 1495 C C . GLU A 1 191 ? -14.994 4.794 -19.425 1.00 93.31 191 GLU A C 1
ATOM 1497 O O . GLU A 1 191 ? -15.376 4.655 -18.266 1.00 93.31 191 GLU A O 1
ATOM 1502 N N . GLN A 1 192 ? -14.083 3.975 -19.963 1.00 94.00 192 GLN A N 1
ATOM 1503 C CA . GLN A 1 192 ? -13.453 2.895 -19.192 1.00 94.00 192 GLN A CA 1
ATOM 1504 C C . GLN A 1 192 ? -12.495 3.451 -18.132 1.00 94.00 192 GLN A C 1
ATOM 1506 O O . GLN A 1 192 ? -12.454 2.951 -17.013 1.00 94.00 192 GLN A O 1
ATOM 1511 N N . PHE A 1 193 ? -11.772 4.530 -18.441 1.00 93.38 193 PHE A N 1
ATOM 1512 C CA . PHE A 1 193 ? -10.880 5.184 -17.485 1.00 93.38 193 PHE A CA 1
ATOM 1513 C C . PHE A 1 193 ? -11.617 5.665 -16.225 1.00 93.38 193 PHE A C 1
ATOM 1515 O O . PHE A 1 193 ? -11.144 5.432 -15.115 1.00 93.38 193 PHE A O 1
ATOM 1522 N N . LYS A 1 194 ? -12.800 6.284 -16.366 1.00 93.62 194 LYS A N 1
ATOM 1523 C CA . LYS A 1 194 ? -13.620 6.685 -15.205 1.00 93.62 194 LYS A CA 1
ATOM 1524 C C . LYS A 1 194 ? -13.986 5.495 -14.322 1.00 93.62 194 LYS A C 1
ATOM 1526 O O . LYS A 1 194 ? -13.960 5.612 -13.096 1.00 93.62 194 LYS A O 1
ATOM 1531 N N . ASN A 1 195 ? -14.295 4.360 -14.947 1.00 94.94 195 ASN A N 1
ATOM 1532 C CA . ASN A 1 195 ? -14.711 3.156 -14.239 1.00 94.94 195 ASN A CA 1
ATOM 1533 C C . ASN A 1 195 ? -13.606 2.597 -13.339 1.00 94.94 195 ASN A C 1
ATOM 1535 O O . ASN A 1 195 ? -13.938 1.966 -12.345 1.00 94.94 195 ASN A O 1
ATOM 1539 N N . ILE A 1 196 ? -12.325 2.886 -13.599 1.00 96.19 196 ILE A N 1
ATOM 1540 C CA . ILE A 1 196 ? -11.216 2.480 -12.718 1.00 96.19 196 ILE A CA 1
ATOM 1541 C C . ILE A 1 196 ? -11.417 3.039 -11.302 1.00 96.19 196 ILE A C 1
ATOM 1543 O O . ILE A 1 196 ? -11.279 2.310 -10.322 1.00 96.19 196 ILE A O 1
ATOM 1547 N N . TYR A 1 197 ? -11.782 4.319 -11.175 1.00 96.00 197 TYR A N 1
ATOM 1548 C CA . TYR A 1 197 ? -11.999 4.939 -9.865 1.00 96.00 197 TYR A CA 1
ATOM 1549 C C . TYR A 1 197 ? -13.260 4.420 -9.180 1.00 96.00 197 TYR A C 1
ATOM 1551 O O . TYR A 1 197 ? -13.247 4.213 -7.967 1.00 96.00 197 TYR A O 1
ATOM 1559 N N . GLN A 1 198 ? -14.329 4.184 -9.947 1.00 96.00 198 GLN A N 1
ATOM 1560 C CA . GLN A 1 198 ? -15.546 3.578 -9.409 1.00 96.00 198 GLN A CA 1
ATOM 1561 C C . GLN A 1 198 ? -15.266 2.153 -8.916 1.00 96.00 198 GLN A C 1
ATOM 1563 O O . GLN A 1 198 ? -15.614 1.816 -7.791 1.00 96.00 198 GLN A O 1
ATOM 1568 N N . TYR A 1 199 ? -14.541 1.354 -9.698 1.00 97.31 199 TYR A N 1
ATOM 1569 C CA . TYR A 1 199 ? -14.144 -0.002 -9.334 1.00 97.31 199 TYR A CA 1
ATOM 1570 C C . TYR A 1 199 ? -13.246 -0.022 -8.091 1.00 97.31 199 TYR A C 1
ATOM 1572 O O . TYR A 1 199 ? -13.460 -0.821 -7.182 1.00 97.31 199 TYR A O 1
ATOM 1580 N N . ALA A 1 200 ? -12.284 0.901 -7.992 1.00 97.00 200 ALA A N 1
ATOM 1581 C CA . ALA A 1 200 ? -11.458 1.066 -6.797 1.00 97.00 200 ALA A CA 1
ATOM 1582 C C . ALA A 1 200 ? -12.291 1.419 -5.552 1.00 97.00 200 ALA A C 1
ATOM 1584 O O . ALA A 1 200 ? -12.047 0.875 -4.471 1.00 97.00 200 ALA A O 1
ATOM 1585 N N . TYR A 1 201 ? -13.285 2.300 -5.699 1.00 96.38 201 TYR A N 1
ATOM 1586 C CA . TYR A 1 201 ? -14.223 2.631 -4.627 1.00 96.38 201 TYR A CA 1
ATOM 1587 C C . TYR A 1 201 ? -15.056 1.413 -4.208 1.00 96.38 201 TYR A C 1
ATOM 1589 O O . TYR A 1 201 ? -15.140 1.114 -3.017 1.00 96.38 201 TYR A O 1
ATOM 1597 N N . ASP A 1 202 ? -15.597 0.663 -5.170 1.00 96.81 202 ASP A N 1
ATOM 1598 C CA . ASP A 1 202 ? -16.406 -0.535 -4.919 1.00 96.81 202 ASP A CA 1
ATOM 1599 C C . ASP A 1 202 ? -15.587 -1.635 -4.216 1.00 96.81 202 ASP A C 1
ATOM 1601 O O . ASP A 1 202 ? -16.095 -2.358 -3.358 1.00 96.81 202 ASP A O 1
ATOM 1605 N N . LYS A 1 203 ? -14.279 -1.711 -4.498 1.00 96.31 203 LYS A N 1
ATOM 1606 C CA . LYS A 1 203 ? -13.304 -2.570 -3.799 1.00 96.31 203 LYS A CA 1
ATOM 1607 C C . LYS A 1 203 ? -12.870 -2.035 -2.430 1.00 96.31 203 LYS A C 1
ATOM 1609 O O . LYS A 1 203 ? -12.012 -2.637 -1.788 1.00 96.31 203 LYS A O 1
ATOM 1614 N N . SER A 1 204 ? -13.452 -0.928 -1.966 1.00 93.62 204 SER A N 1
ATOM 1615 C CA . SER A 1 204 ? -13.128 -0.277 -0.691 1.00 93.62 204 SER A CA 1
ATOM 1616 C C . SER A 1 204 ? -11.655 0.141 -0.565 1.00 93.62 204 SER A C 1
ATOM 1618 O O . SER A 1 204 ? -11.081 0.118 0.529 1.00 93.62 204 SER A O 1
ATOM 1620 N N . LEU A 1 205 ? -11.022 0.534 -1.678 1.00 95.56 205 LEU A N 1
ATOM 1621 C CA . LEU A 1 205 ? -9.661 1.065 -1.648 1.00 95.56 205 LEU A CA 1
ATOM 1622 C C . LEU A 1 205 ? -9.622 2.447 -0.994 1.00 95.56 205 LEU A C 1
ATOM 1624 O O . LEU A 1 205 ? -10.502 3.281 -1.191 1.00 95.56 205 LEU A O 1
ATOM 1628 N N . LYS A 1 206 ? -8.549 2.718 -0.244 1.00 94.88 206 LYS A N 1
ATOM 1629 C CA . LYS A 1 206 ? -8.353 4.006 0.448 1.00 94.88 206 LYS A CA 1
ATOM 1630 C C . LYS A 1 206 ? -7.865 5.119 -0.478 1.00 94.88 206 LYS A C 1
ATOM 1632 O O . LYS A 1 206 ? -7.936 6.292 -0.128 1.00 94.88 206 LYS A O 1
ATOM 1637 N N . GLY A 1 207 ? -7.367 4.747 -1.652 1.00 94.00 207 GLY A N 1
ATOM 1638 C CA . GLY A 1 207 ? -6.922 5.653 -2.697 1.00 94.00 207 GLY A CA 1
ATOM 1639 C C . GLY A 1 207 ? -6.635 4.887 -3.982 1.00 94.00 207 GLY A C 1
ATOM 1640 O O . GLY A 1 207 ? -6.420 3.677 -3.955 1.00 94.00 207 GLY A O 1
ATOM 1641 N N . CYS A 1 208 ? -6.637 5.595 -5.105 1.00 93.94 208 CYS A N 1
ATOM 1642 C CA . CYS A 1 208 ? -6.283 5.057 -6.412 1.00 93.94 208 CYS A CA 1
ATOM 1643 C C . CYS A 1 208 ? -5.595 6.163 -7.208 1.00 93.94 208 CYS A C 1
ATOM 1645 O O . CYS A 1 208 ? -6.171 7.231 -7.426 1.00 93.94 208 CYS A O 1
ATOM 1647 N N . THR A 1 209 ? -4.356 5.924 -7.621 1.00 93.06 209 THR A N 1
ATOM 164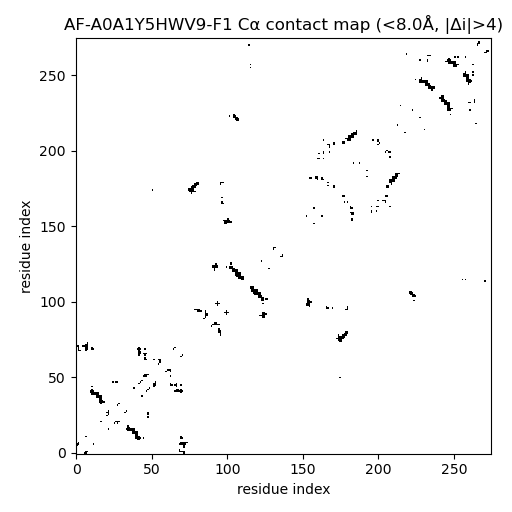8 C CA . THR A 1 209 ? -3.594 6.841 -8.468 1.00 93.06 209 THR A CA 1
ATOM 1649 C C . THR A 1 209 ? -3.390 6.183 -9.819 1.00 93.06 209 THR A C 1
ATOM 1651 O O . THR A 1 209 ? -3.038 5.012 -9.890 1.00 93.06 209 THR A O 1
ATOM 1654 N N . THR A 1 210 ? -3.606 6.931 -10.895 1.00 91.69 210 THR A N 1
ATOM 1655 C CA . THR A 1 210 ? -3.410 6.449 -12.265 1.00 91.69 210 THR A CA 1
ATOM 1656 C C . THR A 1 210 ? -2.317 7.256 -12.942 1.00 91.69 210 THR A C 1
ATOM 1658 O O . THR A 1 210 ? -2.278 8.480 -12.797 1.00 91.69 210 THR A O 1
ATOM 1661 N N . PHE A 1 211 ? -1.486 6.599 -13.738 1.00 86.75 211 PHE A N 1
ATOM 1662 C CA . PHE A 1 211 ? -0.550 7.251 -14.641 1.00 86.75 211 PHE A CA 1
ATOM 1663 C C . PHE A 1 211 ? -0.901 6.887 -16.077 1.00 86.75 211 PHE A C 1
ATOM 1665 O O . PHE A 1 211 ? -0.921 5.714 -16.436 1.00 86.75 211 PHE A O 1
ATOM 1672 N N . ARG A 1 212 ? -1.172 7.902 -16.900 1.00 83.56 212 ARG A N 1
ATOM 1673 C CA . ARG A 1 212 ? -1.365 7.739 -18.339 1.00 83.56 212 ARG A CA 1
ATOM 1674 C C . ARG A 1 212 ? -0.190 8.376 -19.057 1.00 83.56 212 ARG A C 1
ATOM 1676 O O . ARG A 1 212 ? 0.043 9.575 -18.901 1.00 83.56 212 ARG A O 1
ATOM 1683 N N . PHE A 1 213 ? 0.525 7.586 -19.849 1.00 73.44 213 PHE A N 1
ATOM 1684 C CA . PHE A 1 213 ? 1.634 8.093 -20.647 1.00 73.44 213 PHE A CA 1
ATOM 1685 C C . PHE A 1 213 ? 1.135 9.151 -21.645 1.00 73.44 213 PHE A C 1
ATOM 1687 O O . PHE A 1 213 ? 0.128 8.945 -22.330 1.00 73.44 213 PHE A O 1
ATOM 1694 N N . ASN A 1 214 ? 1.833 10.287 -21.713 1.00 70.06 214 ASN A N 1
ATOM 1695 C CA . ASN A 1 214 ? 1.584 11.338 -22.695 1.00 70.06 214 ASN A CA 1
ATOM 1696 C C . ASN A 1 214 ? 2.866 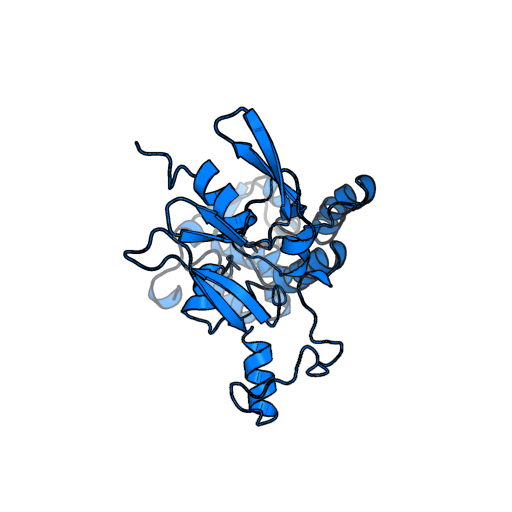11.583 -23.510 1.00 70.06 214 ASN A C 1
ATOM 1698 O O . ASN A 1 214 ? 3.767 12.243 -22.987 1.00 70.06 214 ASN A O 1
ATOM 1702 N N . PRO A 1 215 ? 2.956 11.095 -24.761 1.00 61.38 215 PRO A N 1
ATOM 1703 C CA . PRO A 1 215 ? 4.169 11.211 -25.575 1.00 61.38 215 PRO A CA 1
ATOM 1704 C C . PRO A 1 215 ? 4.600 12.660 -25.825 1.00 61.38 215 PRO A C 1
ATOM 1706 O O . PRO A 1 215 ? 5.787 12.922 -25.963 1.00 61.38 215 PRO A O 1
ATOM 1709 N N . GLU A 1 216 ? 3.667 13.615 -25.830 1.00 55.69 216 GLU A N 1
ATOM 1710 C CA . GLU A 1 216 ? 3.966 15.030 -26.093 1.00 55.69 216 GLU A CA 1
ATOM 1711 C C . GLU A 1 216 ? 4.641 15.735 -24.902 1.00 55.69 216 GLU A C 1
ATOM 1713 O O . GLU A 1 216 ? 5.164 16.839 -25.042 1.00 55.69 216 GLU A O 1
ATOM 1718 N N . VAL A 1 217 ? 4.612 15.122 -23.712 1.00 55.53 217 VAL A N 1
ATOM 1719 C CA . VAL A 1 217 ? 5.059 15.743 -22.451 1.00 55.53 217 VAL A CA 1
ATOM 1720 C C . VAL A 1 217 ? 5.990 14.825 -21.647 1.00 55.53 217 VAL A C 1
ATOM 1722 O O . VAL A 1 217 ? 6.542 15.251 -20.632 1.00 55.53 217 VAL A O 1
ATOM 1725 N N . PHE A 1 218 ? 6.177 13.566 -22.056 1.00 54.81 218 PHE A N 1
ATOM 1726 C CA . PHE A 1 218 ? 6.871 12.581 -21.232 1.00 54.81 218 PHE A CA 1
ATOM 1727 C C . PHE A 1 218 ? 8.376 12.851 -21.117 1.00 54.81 218 PHE A C 1
ATOM 1729 O O . PHE A 1 218 ? 9.108 12.851 -22.103 1.00 54.81 218 PHE A O 1
ATOM 1736 N N . GLN A 1 219 ? 8.816 13.006 -19.867 1.00 52.34 219 GLN A N 1
ATOM 1737 C CA . GLN A 1 219 ? 10.211 13.097 -19.437 1.00 52.34 219 GLN A CA 1
ATOM 1738 C C . GLN A 1 219 ? 10.417 12.056 -18.330 1.00 52.34 219 GLN A C 1
ATOM 1740 O O . GLN A 1 219 ? 10.096 12.293 -17.163 1.00 52.34 219 GLN A O 1
ATOM 1745 N N . GLY A 1 220 ? 10.826 10.844 -18.707 1.00 55.00 220 GLY A N 1
ATOM 1746 C CA . GLY A 1 220 ? 10.884 9.692 -17.805 1.00 55.00 220 GLY A CA 1
ATOM 1747 C C . GLY A 1 220 ? 12.298 9.320 -17.377 1.00 55.00 220 GLY A C 1
ATOM 1748 O O . GLY A 1 220 ? 13.222 9.286 -18.180 1.00 55.00 220 GLY A O 1
ATOM 1749 N N . VAL A 1 221 ? 12.462 8.951 -16.104 1.00 55.16 221 VAL A N 1
ATOM 1750 C CA . VAL A 1 221 ? 13.718 8.379 -15.569 1.00 55.16 221 VAL A CA 1
ATOM 1751 C C . VAL A 1 221 ? 13.911 6.917 -16.005 1.00 55.16 221 VAL A C 1
ATOM 1753 O O . VAL A 1 221 ? 15.034 6.411 -16.011 1.00 55.16 221 VAL A O 1
ATOM 1756 N N . LEU A 1 222 ? 12.816 6.237 -16.359 1.00 56.41 222 LEU A N 1
ATOM 1757 C CA . LEU A 1 222 ? 12.796 4.868 -16.867 1.00 56.41 222 LEU A CA 1
ATOM 1758 C C . LEU A 1 222 ? 12.461 4.899 -18.353 1.00 56.41 222 LEU A C 1
ATOM 1760 O O . LEU A 1 222 ? 11.473 5.513 -18.751 1.00 56.41 222 LEU A O 1
ATOM 1764 N N . VAL A 1 223 ? 13.291 4.237 -19.151 1.00 60.00 223 VAL A N 1
ATOM 1765 C CA . VAL A 1 223 ? 13.191 4.250 -20.608 1.00 60.00 223 VAL A CA 1
ATOM 1766 C C . VAL A 1 223 ? 13.275 2.816 -21.108 1.00 60.00 223 VAL A C 1
ATOM 1768 O O . VAL A 1 223 ? 14.273 2.135 -20.867 1.00 60.00 223 VAL A O 1
ATOM 1771 N N . GLN A 1 224 ? 12.237 2.356 -21.806 1.00 63.06 224 GLN A N 1
ATOM 1772 C CA . GLN A 1 224 ? 12.318 1.133 -22.602 1.00 63.06 224 GLN A CA 1
ATOM 1773 C C . GLN A 1 224 ? 12.781 1.484 -24.012 1.00 63.06 224 GLN A C 1
ATOM 1775 O O . GLN A 1 224 ? 12.426 2.528 -24.559 1.00 63.06 224 GLN A O 1
ATOM 1780 N N . GLU A 1 225 ? 13.559 0.594 -24.623 1.00 65.31 225 GLU A N 1
ATOM 1781 C CA . GLU A 1 225 ? 14.128 0.845 -25.949 1.00 65.31 225 GLU A CA 1
ATOM 1782 C C . GLU A 1 225 ? 13.039 1.002 -27.027 1.00 65.31 225 GLU A C 1
ATOM 1784 O O . GLU A 1 225 ? 13.163 1.853 -27.907 1.00 65.31 225 GLU A O 1
ATOM 1789 N N . LYS A 1 226 ? 11.923 0.262 -26.897 1.00 67.00 226 LYS A N 1
ATOM 1790 C CA . LYS A 1 226 ? 10.751 0.377 -27.783 1.00 67.00 226 LYS A CA 1
ATOM 1791 C C . LYS A 1 226 ? 10.088 1.757 -27.720 1.00 67.00 226 LYS A C 1
ATOM 1793 O O . LYS A 1 226 ? 9.782 2.332 -28.760 1.00 67.00 226 LYS A O 1
ATOM 1798 N N . ASP A 1 227 ? 9.909 2.309 -26.523 1.00 64.94 227 ASP A N 1
ATOM 1799 C CA . ASP A 1 227 ? 9.227 3.595 -26.330 1.00 64.94 227 ASP A CA 1
ATOM 1800 C C . ASP A 1 227 ? 10.100 4.747 -26.838 1.00 64.94 227 ASP A C 1
ATOM 1802 O O . ASP A 1 227 ? 9.620 5.686 -27.478 1.00 64.94 227 ASP A O 1
ATOM 1806 N N . LEU A 1 228 ? 11.412 4.620 -26.620 1.00 66.19 228 LEU A N 1
ATOM 1807 C CA . LEU A 1 228 ? 12.415 5.560 -27.096 1.00 66.19 228 LEU A CA 1
ATOM 1808 C C . LEU A 1 228 ? 12.466 5.614 -28.631 1.00 66.19 228 LEU A C 1
ATOM 1810 O O . LEU A 1 228 ? 12.546 6.694 -29.210 1.00 66.19 228 LEU A O 1
ATOM 1814 N N . ALA A 1 229 ? 12.385 4.459 -29.294 1.00 69.06 229 ALA A N 1
ATOM 1815 C CA . ALA A 1 229 ? 12.398 4.361 -30.754 1.00 69.06 229 ALA A CA 1
ATOM 1816 C C . ALA A 1 229 ? 11.112 4.881 -31.424 1.00 69.06 229 ALA A C 1
ATOM 1818 O O . ALA A 1 229 ? 11.139 5.252 -32.600 1.00 69.06 229 ALA A O 1
ATOM 1819 N N . ASN A 1 230 ? 9.994 4.909 -30.693 1.00 69.62 230 ASN A N 1
ATOM 1820 C CA . ASN A 1 230 ? 8.683 5.307 -31.214 1.00 69.62 230 ASN A CA 1
ATOM 1821 C C . ASN A 1 230 ? 8.326 6.778 -30.946 1.00 69.62 230 ASN A C 1
ATOM 1823 O O . ASN A 1 230 ? 7.326 7.264 -31.472 1.00 69.62 230 ASN A O 1
ATOM 1827 N N . THR A 1 231 ? 9.131 7.496 -30.160 1.00 68.75 231 THR A N 1
ATOM 1828 C CA . THR A 1 231 ? 8.892 8.907 -29.820 1.00 68.75 231 THR A CA 1
ATOM 1829 C C . THR A 1 231 ? 9.775 9.819 -30.673 1.00 68.75 231 THR A C 1
ATOM 1831 O O . THR A 1 231 ? 10.986 9.606 -30.744 1.00 68.75 231 THR A O 1
ATOM 1834 N N . LEU A 1 232 ? 9.185 10.835 -31.314 1.00 77.88 232 LEU A N 1
ATOM 1835 C CA . LEU A 1 232 ? 9.903 11.854 -32.090 1.00 77.88 232 LEU A CA 1
ATOM 1836 C C . LEU A 1 232 ? 10.137 13.109 -31.245 1.00 77.88 232 LEU A C 1
ATOM 1838 O O . LEU A 1 232 ? 9.198 13.687 -30.701 1.00 77.88 232 LEU A O 1
ATOM 1842 N N . TYR A 1 233 ? 11.387 13.550 -31.191 1.00 75.81 233 TYR A N 1
ATOM 1843 C CA . TYR A 1 233 ? 11.824 14.759 -30.507 1.00 75.81 233 TYR A CA 1
ATOM 1844 C C . TYR A 1 233 ? 12.185 15.822 -31.537 1.00 75.81 233 TYR A C 1
ATOM 1846 O O . TYR A 1 233 ? 12.889 15.538 -32.507 1.00 75.81 233 TYR A O 1
ATOM 1854 N N . LYS A 1 234 ? 11.696 17.048 -31.325 1.00 83.19 234 LYS A N 1
ATOM 1855 C CA . LYS A 1 234 ? 11.955 18.184 -32.214 1.00 83.19 234 LYS A CA 1
ATOM 1856 C C . LYS A 1 234 ? 12.989 19.113 -31.598 1.00 83.19 234 LYS A C 1
ATOM 1858 O O . LYS A 1 234 ? 12.808 19.570 -30.470 1.00 83.19 234 LYS A O 1
ATOM 1863 N N . PHE A 1 235 ? 14.027 19.428 -32.358 1.00 81.88 235 PHE A N 1
ATOM 1864 C CA . PHE A 1 235 ? 15.060 20.390 -31.996 1.00 81.88 235 PHE A CA 1
ATOM 1865 C C . PHE A 1 235 ? 14.980 21.575 -32.944 1.00 81.88 235 PHE A C 1
ATOM 1867 O O . PHE A 1 235 ? 15.002 21.386 -34.158 1.00 81.88 235 PHE A O 1
ATOM 1874 N N . THR A 1 236 ? 14.905 22.784 -32.397 1.00 83.31 236 THR A N 1
ATOM 1875 C CA . THR A 1 236 ? 15.050 24.011 -33.183 1.00 83.31 236 THR A CA 1
ATOM 1876 C C . THR A 1 236 ? 16.512 24.431 -33.139 1.00 83.31 236 THR A C 1
ATOM 1878 O O . THR A 1 236 ? 17.053 24.687 -32.062 1.00 83.31 236 THR A O 1
ATOM 1881 N N . LEU A 1 237 ? 17.155 24.451 -34.301 1.00 83.38 237 LEU A N 1
ATOM 1882 C CA . LEU A 1 237 ? 18.528 24.905 -34.471 1.00 83.38 237 LEU A CA 1
ATOM 1883 C C . LEU A 1 237 ? 18.603 26.438 -34.435 1.00 83.38 237 LEU A C 1
ATOM 1885 O O . LEU A 1 237 ? 17.593 27.138 -34.495 1.00 83.38 237 LEU A O 1
ATOM 1889 N N . SER A 1 238 ? 19.819 26.973 -34.338 1.00 80.81 238 SER A N 1
ATOM 1890 C CA . SER A 1 238 ? 20.068 28.420 -34.276 1.00 80.81 238 SER A CA 1
ATOM 1891 C C . SER A 1 238 ? 19.687 29.183 -35.550 1.00 80.81 238 SER A C 1
ATOM 1893 O O . SER A 1 238 ? 19.614 30.408 -35.517 1.00 80.81 238 SER A O 1
ATOM 1895 N N . ASP A 1 239 ? 19.457 28.481 -36.657 1.00 85.12 239 ASP A N 1
ATOM 1896 C CA . ASP A 1 239 ? 18.994 29.016 -37.938 1.00 85.12 239 ASP A CA 1
ATOM 1897 C C . ASP A 1 239 ? 17.486 28.793 -38.169 1.00 85.12 239 ASP A C 1
ATOM 1899 O O . ASP A 1 239 ? 17.023 28.815 -39.309 1.00 85.12 239 ASP A O 1
ATOM 1903 N N . ASP A 1 240 ? 16.727 28.563 -37.091 1.00 81.31 240 ASP A N 1
ATOM 1904 C CA . ASP A 1 240 ? 15.285 28.280 -37.072 1.00 81.31 240 ASP A CA 1
ATOM 1905 C C . ASP A 1 240 ? 14.867 26.993 -37.810 1.00 81.31 240 ASP A C 1
ATOM 1907 O O . ASP A 1 240 ? 13.672 26.701 -37.939 1.00 81.31 240 ASP A O 1
ATOM 1911 N N . GLN A 1 241 ? 15.821 26.168 -38.257 1.00 87.25 241 GLN A N 1
ATOM 1912 C CA . GLN A 1 241 ? 15.509 24.851 -38.800 1.00 87.25 241 GLN A CA 1
ATOM 1913 C C . GLN A 1 241 ? 15.047 23.904 -37.693 1.00 87.25 241 GLN A C 1
ATOM 1915 O O . GLN A 1 241 ? 15.627 23.848 -36.608 1.00 87.25 241 GLN A O 1
ATOM 1920 N N . VAL A 1 242 ? 14.011 23.119 -37.988 1.00 85.56 242 VAL A N 1
ATOM 1921 C CA . VAL A 1 242 ? 13.503 22.089 -37.080 1.00 85.56 2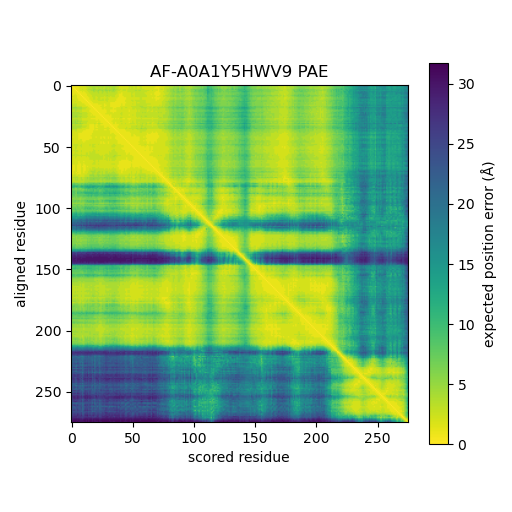42 VAL A CA 1
ATOM 1922 C C . VAL A 1 242 ? 13.996 20.728 -37.546 1.00 85.56 242 VAL A C 1
ATOM 1924 O O . VAL A 1 242 ? 13.694 20.300 -38.658 1.00 85.56 242 VAL A O 1
ATOM 1927 N N . VAL A 1 243 ? 14.727 20.040 -36.674 1.00 87.62 243 VAL A N 1
ATOM 1928 C CA . VAL A 1 243 ? 15.168 18.659 -36.879 1.00 87.62 243 VAL A CA 1
ATOM 1929 C C . VAL A 1 243 ? 14.317 17.744 -36.009 1.00 87.62 243 VAL A C 1
ATOM 1931 O O . VAL A 1 243 ? 14.164 17.983 -34.810 1.00 87.62 243 VAL A O 1
ATOM 1934 N N . GLU A 1 244 ? 13.762 16.695 -36.610 1.00 87.50 244 GLU A N 1
ATOM 1935 C CA . GLU A 1 244 ? 13.011 15.658 -35.904 1.00 87.50 244 GLU A CA 1
ATOM 1936 C C . GLU A 1 244 ? 13.855 14.388 -35.831 1.00 87.50 244 GLU A C 1
ATOM 1938 O O . GLU A 1 244 ? 14.309 13.889 -36.858 1.00 87.50 244 GLU A O 1
ATOM 1943 N N . LEU A 1 245 ? 14.062 13.872 -34.622 1.00 84.69 245 LEU A N 1
ATOM 1944 C CA . LEU A 1 245 ? 14.851 12.667 -34.372 1.00 84.69 245 LEU A CA 1
ATOM 1945 C C . LEU A 1 245 ? 14.053 11.701 -33.509 1.00 84.69 245 LEU A C 1
ATOM 1947 O O . LEU A 1 245 ? 13.359 12.119 -32.577 1.00 84.69 245 LEU A O 1
ATOM 1951 N N . LYS A 1 246 ? 14.170 10.400 -33.770 1.00 83.38 246 LYS A N 1
ATOM 1952 C CA . LYS A 1 246 ? 13.652 9.390 -32.843 1.00 83.38 246 LYS A CA 1
ATOM 1953 C C . LYS A 1 246 ? 14.456 9.428 -31.555 1.00 83.38 246 LYS A C 1
ATOM 1955 O O . LYS A 1 246 ? 15.664 9.645 -31.572 1.00 83.38 246 LYS A O 1
ATOM 1960 N N . GLY A 1 247 ? 13.805 9.171 -30.427 1.00 74.12 247 GLY A N 1
ATOM 1961 C CA . GLY A 1 247 ? 14.417 9.296 -29.104 1.00 74.12 247 GLY A CA 1
ATOM 1962 C C . GLY A 1 247 ? 15.709 8.501 -28.912 1.00 74.12 247 GLY A C 1
ATOM 1963 O O . GLY A 1 247 ? 16.532 8.889 -28.082 1.00 74.12 247 GLY A O 1
ATOM 1964 N N . ASN A 1 248 ? 15.886 7.397 -29.646 1.00 78.00 248 ASN A N 1
ATOM 1965 C CA . ASN A 1 248 ? 17.051 6.515 -29.564 1.00 78.00 248 ASN A CA 1
ATOM 1966 C C . ASN A 1 248 ? 18.180 6.881 -30.539 1.00 78.00 248 ASN A C 1
ATOM 1968 O O . ASN A 1 248 ? 19.249 6.277 -30.457 1.00 78.00 248 ASN A O 1
ATOM 1972 N N . GLU A 1 249 ? 17.970 7.841 -31.440 1.00 82.75 249 GLU A N 1
ATOM 1973 C CA . GLU A 1 249 ? 19.020 8.323 -32.336 1.00 82.75 249 GLU A CA 1
ATOM 1974 C C . GLU A 1 249 ? 20.108 9.041 -31.540 1.00 82.75 249 GLU A C 1
ATOM 1976 O O . GLU A 1 249 ? 19.820 9.787 -30.602 1.00 82.75 249 GLU A O 1
ATOM 1981 N N . LEU A 1 250 ? 21.368 8.782 -31.895 1.00 83.75 250 LEU A N 1
ATOM 1982 C CA . LEU A 1 250 ? 22.514 9.407 -31.250 1.00 83.75 250 LEU A CA 1
ATOM 1983 C C . LEU A 1 250 ? 22.822 10.751 -31.909 1.00 83.75 250 LEU A C 1
ATOM 1985 O O . LEU A 1 250 ? 22.911 10.848 -33.130 1.00 83.75 250 LEU A O 1
ATOM 1989 N N . VAL A 1 251 ? 23.017 11.770 -31.082 1.00 84.25 251 VAL A N 1
ATOM 1990 C CA . VAL A 1 251 ? 23.269 13.156 -31.469 1.00 84.25 251 VAL A CA 1
ATOM 1991 C C . VAL A 1 251 ? 24.507 13.640 -30.739 1.00 84.25 251 VAL A C 1
ATOM 1993 O O . VAL A 1 251 ? 24.639 13.441 -29.531 1.00 84.25 251 VAL A O 1
ATOM 1996 N N . GLU A 1 252 ? 25.416 14.283 -31.461 1.00 83.88 252 GLU A N 1
ATOM 1997 C CA . GLU A 1 252 ? 26.556 14.968 -30.861 1.00 83.88 252 GLU A CA 1
ATOM 1998 C C . GLU A 1 252 ? 26.182 16.424 -30.564 1.00 83.88 252 GLU A C 1
ATOM 2000 O O . GLU A 1 252 ? 25.714 17.144 -31.447 1.00 83.88 252 GLU A O 1
ATOM 2005 N N . TYR A 1 253 ? 26.357 16.854 -29.314 1.00 80.19 253 TYR A N 1
ATOM 2006 C CA . TYR A 1 253 ? 26.062 18.213 -28.868 1.00 80.19 253 TYR A CA 1
ATOM 2007 C C . TYR A 1 253 ? 27.039 18.630 -27.761 1.00 80.19 253 TYR A C 1
ATOM 2009 O O . TYR A 1 253 ? 27.277 17.872 -26.827 1.00 80.19 253 TYR A O 1
ATOM 2017 N N . ASP A 1 254 ? 27.629 19.826 -27.877 1.00 78.50 254 ASP A N 1
ATOM 2018 C CA . ASP A 1 254 ? 28.630 20.367 -26.932 1.00 78.50 254 ASP A CA 1
ATOM 2019 C C . ASP A 1 254 ? 29.809 19.404 -26.634 1.00 78.50 254 ASP A C 1
ATOM 2021 O O . ASP A 1 254 ? 30.321 19.332 -25.518 1.00 78.50 254 ASP A O 1
ATOM 2025 N N . GLY A 1 255 ? 30.239 18.632 -27.644 1.00 77.88 255 GLY A N 1
ATOM 2026 C CA . GLY A 1 255 ? 31.357 17.681 -27.543 1.00 77.88 255 GLY A CA 1
ATOM 2027 C C . GLY A 1 255 ? 31.034 16.365 -26.824 1.00 77.88 255 GLY A C 1
ATOM 2028 O O . GLY A 1 255 ? 31.942 15.571 -26.573 1.00 77.88 255 GLY A O 1
ATOM 2029 N N . GLU A 1 256 ? 29.765 16.115 -26.498 1.00 76.69 256 GLU A N 1
ATOM 2030 C CA . GLU A 1 256 ? 29.284 14.867 -25.907 1.00 76.69 256 GLU A CA 1
ATOM 2031 C C . GLU A 1 256 ? 28.242 14.196 -26.825 1.00 76.69 256 GLU A C 1
ATOM 2033 O O . GLU A 1 256 ? 27.485 14.852 -27.542 1.00 76.69 256 GLU A O 1
ATOM 2038 N N . THR A 1 257 ? 28.205 12.860 -26.831 1.00 81.12 257 THR A N 1
ATOM 2039 C CA . THR A 1 257 ? 27.187 12.088 -27.563 1.00 81.12 257 THR A CA 1
ATOM 2040 C C . THR A 1 257 ? 26.020 11.751 -26.640 1.00 81.12 257 THR A C 1
ATOM 2042 O O . THR A 1 257 ? 26.200 11.170 -25.568 1.00 81.12 257 THR A O 1
ATOM 2045 N N . HIS A 1 258 ? 24.809 12.060 -27.089 1.00 76.94 258 HIS A N 1
ATOM 2046 C CA . HIS A 1 258 ? 23.551 11.855 -26.378 1.00 76.94 258 HIS A CA 1
ATOM 2047 C C . HIS A 1 258 ? 22.591 11.025 -27.222 1.00 76.94 258 HIS A C 1
ATOM 2049 O O . HIS A 1 258 ? 22.668 11.059 -28.441 1.00 76.94 258 HIS A O 1
ATOM 2055 N N . SER A 1 259 ? 21.625 10.343 -26.608 1.00 80.12 259 SER A N 1
ATOM 2056 C CA . SER A 1 259 ? 20.400 10.020 -27.345 1.00 80.12 259 SER A CA 1
ATOM 2057 C C . SER A 1 259 ? 19.556 11.287 -27.513 1.00 80.12 259 SER A C 1
ATOM 2059 O O . SER A 1 259 ? 19.600 12.168 -26.649 1.00 80.12 259 SER A O 1
ATOM 2061 N N . ALA A 1 260 ? 18.761 11.381 -28.579 1.00 82.06 260 ALA A N 1
ATOM 2062 C CA . ALA A 1 260 ? 17.886 12.524 -28.828 1.00 82.06 260 ALA A CA 1
ATOM 2063 C C . ALA A 1 260 ? 16.979 12.811 -27.618 1.00 82.06 260 ALA A C 1
ATOM 2065 O O . ALA A 1 260 ? 16.909 13.944 -27.151 1.00 82.06 260 ALA A O 1
ATOM 2066 N N . ALA A 1 261 ? 16.376 11.786 -27.013 1.00 74.62 261 ALA A N 1
ATOM 2067 C CA . ALA A 1 261 ? 15.557 11.975 -25.814 1.00 74.62 261 ALA A CA 1
ATOM 2068 C C . ALA A 1 261 ? 16.342 12.598 -24.642 1.00 74.62 261 ALA A C 1
ATOM 2070 O O . ALA A 1 261 ? 15.876 13.545 -24.010 1.00 74.62 261 ALA A O 1
ATOM 2071 N N . ASN A 1 262 ? 17.564 12.113 -24.384 1.00 71.94 262 ASN A N 1
ATOM 2072 C CA . ASN A 1 262 ? 18.403 12.630 -23.302 1.00 71.94 262 ASN A CA 1
ATOM 2073 C C . ASN A 1 262 ? 18.864 14.070 -23.574 1.00 71.94 262 ASN A C 1
ATOM 2075 O O . ASN A 1 262 ? 18.943 14.866 -22.638 1.00 71.94 262 ASN A O 1
ATOM 2079 N N . LEU A 1 263 ? 19.180 14.401 -24.831 1.00 80.00 263 LEU A N 1
ATOM 2080 C CA . LEU A 1 263 ? 19.567 15.755 -25.226 1.00 80.00 263 LEU A CA 1
ATOM 2081 C C . LEU A 1 263 ? 18.395 16.729 -25.073 1.00 80.00 263 LEU A C 1
ATOM 2083 O O . LEU A 1 263 ? 18.565 17.807 -24.508 1.00 80.00 263 LEU A O 1
ATOM 2087 N N . TYR A 1 264 ? 17.204 16.334 -25.526 1.00 78.00 264 TYR A N 1
ATOM 2088 C CA . TYR A 1 264 ? 15.989 17.135 -25.398 1.00 78.00 264 TYR A CA 1
ATOM 2089 C C . TYR A 1 264 ? 15.684 17.467 -23.931 1.00 78.00 264 TYR A C 1
ATOM 2091 O O . TYR A 1 264 ? 15.444 18.628 -23.589 1.00 78.00 264 TYR A O 1
ATOM 2099 N N . ASP A 1 265 ? 15.779 16.470 -23.048 1.00 72.00 265 ASP A N 1
ATOM 2100 C CA . ASP A 1 265 ? 15.597 16.662 -21.610 1.00 72.00 265 ASP A CA 1
ATOM 2101 C C . ASP A 1 265 ? 16.653 17.596 -21.013 1.00 72.00 265 ASP A C 1
ATOM 2103 O O . ASP A 1 265 ? 16.309 18.536 -20.297 1.00 72.00 265 ASP A O 1
ATOM 2107 N N . ALA A 1 266 ? 17.932 17.386 -21.334 1.00 70.75 266 ALA A N 1
ATOM 2108 C CA . ALA A 1 266 ? 19.018 18.196 -20.792 1.00 70.75 266 ALA A CA 1
ATOM 2109 C C . ALA A 1 266 ? 18.939 19.669 -21.237 1.00 70.75 266 ALA A C 1
ATOM 2111 O O . ALA A 1 266 ? 19.217 20.571 -20.442 1.00 70.75 266 ALA A O 1
ATOM 2112 N N . LEU A 1 267 ? 18.516 19.931 -22.480 1.00 75.31 267 LEU A N 1
ATOM 2113 C CA . LEU A 1 267 ? 18.267 21.284 -22.984 1.00 75.31 267 LEU A CA 1
ATOM 2114 C C . LEU A 1 267 ? 17.098 21.953 -22.249 1.00 75.31 267 LEU A C 1
ATOM 2116 O O . LEU A 1 267 ? 17.234 23.092 -21.800 1.00 75.31 267 LEU A O 1
ATOM 2120 N N . LYS A 1 268 ? 15.979 21.243 -22.056 1.00 70.25 268 LYS A N 1
ATOM 2121 C CA . LYS A 1 268 ? 14.799 21.766 -21.346 1.00 70.25 268 LYS A CA 1
ATOM 2122 C C . LYS A 1 268 ? 15.065 22.021 -19.858 1.00 70.25 268 LYS A C 1
ATOM 2124 O O . LYS A 1 268 ? 14.588 23.011 -19.309 1.00 70.25 268 LYS A O 1
ATOM 2129 N N . GLU A 1 269 ? 15.831 21.148 -19.206 1.00 69.38 269 GLU A N 1
ATOM 2130 C CA . GLU A 1 269 ? 16.265 21.293 -17.808 1.00 69.38 269 GLU A CA 1
ATOM 2131 C C . GLU A 1 269 ? 17.365 22.364 -17.637 1.00 69.38 269 GLU A C 1
ATOM 2133 O O . GLU A 1 269 ? 17.761 22.679 -16.513 1.00 69.38 269 GLU A O 1
ATOM 2138 N N . GLY A 1 270 ? 17.850 22.956 -18.737 1.00 63.84 270 GLY A N 1
ATOM 2139 C CA . GLY A 1 270 ? 18.824 24.044 -18.720 1.00 63.84 270 GLY A CA 1
ATOM 2140 C C . GLY A 1 270 ? 20.250 23.605 -18.381 1.00 63.84 270 GLY A C 1
ATOM 2141 O O . GLY A 1 270 ? 21.070 24.453 -18.028 1.00 63.84 270 GLY A O 1
ATOM 2142 N N . TYR A 1 271 ? 20.583 22.315 -18.509 1.00 59.06 271 TYR A N 1
ATOM 2143 C CA . TYR A 1 271 ? 21.938 21.796 -18.250 1.00 59.06 271 TYR A CA 1
ATOM 2144 C C . TYR A 1 271 ? 23.001 22.433 -19.152 1.00 59.06 271 TYR A C 1
ATOM 2146 O O . TYR A 1 271 ? 24.151 22.582 -18.740 1.00 59.06 271 TYR A O 1
ATOM 2154 N N . TYR A 1 272 ? 22.595 22.868 -20.344 1.00 64.38 272 TYR A N 1
ATOM 2155 C CA . TYR A 1 272 ? 23.435 23.585 -21.305 1.00 64.38 272 TYR A CA 1
ATOM 2156 C C . TYR A 1 272 ? 23.121 25.093 -21.367 1.00 64.38 272 TYR A C 1
ATOM 2158 O O . TYR A 1 272 ? 23.656 25.795 -22.217 1.00 64.38 272 TYR A O 1
ATOM 2166 N N . GLY A 1 273 ? 22.252 25.593 -20.475 1.00 52.59 273 GLY A N 1
ATOM 2167 C CA . GLY A 1 273 ? 21.645 26.929 -20.537 1.00 52.59 273 GLY A CA 1
ATOM 2168 C C . GLY A 1 273 ? 21.957 27.874 -19.370 1.00 52.59 273 GLY A C 1
ATOM 2169 O O . GLY A 1 273 ? 21.321 28.918 -19.266 1.00 52.59 273 GLY A O 1
ATOM 2170 N N . LYS A 1 274 ? 22.919 27.565 -18.488 1.00 42.12 274 LYS A N 1
ATOM 2171 C CA . LYS A 1 274 ? 23.572 28.614 -17.677 1.00 42.12 274 LYS A CA 1
ATOM 2172 C C . LYS A 1 274 ? 24.838 29.096 -18.380 1.00 42.12 274 LYS A C 1
ATOM 2174 O O . LYS A 1 274 ? 25.945 28.729 -17.988 1.00 42.12 274 LYS A O 1
ATOM 2179 N N . LEU A 1 275 ? 24.630 29.922 -19.399 1.00 35.44 275 LEU A N 1
ATOM 2180 C CA . LEU A 1 275 ? 25.577 30.915 -19.901 1.00 35.44 275 LEU A CA 1
ATOM 2181 C C . LEU A 1 275 ? 24.871 32.270 -19.904 1.00 35.44 275 LEU A C 1
ATOM 2183 O O . LEU A 1 275 ? 23.727 32.321 -20.405 1.00 35.44 275 LEU A O 1
#

Nearest PDB structures (foldseek):
  1xjk-assembly1_A  TM=6.264E-01  e=5.502E-08  Thermotoga maritima
  1xje-assembly1_A  TM=6.263E-01  e=8.354E-08  Thermotoga maritima
  1xjj-assembly1_B  TM=5.415E-01  e=6.502E-06  Thermotoga maritima
  6dqw-assembly1_A  TM=5.673E-01  e=2.196E-04  Flavobacterium johnsoniae UW101
  6dqw-assembly1_B  TM=5.121E-01  e=1.209E-04  Flavobacterium johnsoniae UW101

Secondary structure (DSSP, 8-state):
-HHHH---GGGTSEEE--HHHHHH-THHHHTT--TT-EEEHHHHHHHHSHHHHHHHHH-HHHHHHHHHH--SSS----B---HHHHHHHSTTPPPTTSPPS-SEEEEEEEPTT-SSEEEEEEE-HHHHHHHHHHTPPTT----S-----TT---GGGS-HHHHHHHHHHHHTT-SS-B--EEEE-TT--HHHHHHHHHHHHHTT-S--EEEE--TTT---SEE-HHHHHH-EEEEE-TTS-EEEEETTSEEEETTEEEEHHHHHHHHHTTTT---

pLDDT: mean 85.27, std 13.5, range [35.44, 98.38]

Mean predicted aligned error: 10.03 Å

Solvent-accessible surface area (backbone atoms only — not comparable to full-atom values): 16178 Å² total; per-residue (Å²): 103,25,92,80,72,47,39,32,71,65,27,72,39,71,45,67,36,49,72,65,51,44,71,77,36,56,64,47,51,76,76,66,56,53,81,66,42,72,42,39,30,14,42,50,51,32,65,63,30,73,68,36,46,58,46,33,75,81,40,47,67,59,34,53,50,26,40,75,59,17,47,52,59,96,62,88,38,67,42,59,71,33,75,67,56,21,52,76,76,48,62,26,38,52,48,64,89,46,52,33,78,46,59,67,40,46,38,67,41,81,47,92,95,53,95,59,65,44,80,40,85,42,58,23,31,69,55,54,54,50,35,54,74,72,68,53,59,95,81,66,71,58,60,104,59,65,86,65,58,91,84,75,56,36,46,82,76,46,49,54,66,53,42,46,49,54,49,42,67,54,46,78,77,34,75,56,49,69,56,59,69,30,55,38,64,69,84,56,54,68,74,61,57,57,46,52,59,53,51,32,52,76,62,67,46,93,68,86,42,75,45,62,66,47,88,95,74,67,83,70,78,70,54,53,72,71,60,30,57,73,38,76,43,78,44,74,46,99,83,73,47,75,48,76,39,37,20,62,42,77,42,80,54,97,92,41,82,32,35,36,47,59,45,53,50,38,55,74,73,34,76,82,58,88,120

Organism: Oleispira antarctica (NCBI:txid188908)

Foldseek 3Di:
DCVVPNAAPQQADWDFDDPVLCVLFVVCVVVPDDGRDIDGSQCCLLVGDPLNVLVCVVPVPVSVVSSVRNHNDSFDAEFDWCPVVCVPPVLQEATGQFQAQDQWFWFFPDDPPDLGTDTDIGGYPVNVVVCVVVVHDDPPPPDPDPVDPPVNDHLVPQALLNQLVSLLVVVSNGPDAYDDEREDEQPHDPVVVVVSVVSSVVSVHPDYHYDYDDLVDDDDSTDDPVSQQPHWDWDQDPVRDIDIDRQQDWDDDPNDIDRSSRVNVCVVVCSVPPD